Protein AF-A0A1C7LKH0-F1 (afdb_monomer_lite)

Structure (mmCIF, N/CA/C/O backbone):
data_AF-A0A1C7LKH0-F1
#
_entry.id   AF-A0A1C7LKH0-F1
#
loop_
_atom_site.group_PDB
_atom_site.id
_atom_site.type_symbol
_atom_site.label_atom_id
_atom_site.label_alt_id
_atom_site.label_comp_id
_atom_site.label_asym_id
_atom_site.label_entity_id
_atom_site.label_seq_id
_atom_site.pdbx_PDB_ins_code
_atom_site.Cartn_x
_atom_site.Cartn_y
_atom_site.Cartn_z
_atom_site.occupancy
_atom_site.B_iso_or_equiv
_atom_site.auth_seq_id
_atom_site.auth_comp_id
_atom_site.auth_asym_id
_atom_site.auth_atom_id
_atom_site.pdbx_PDB_model_num
ATOM 1 N N . MET A 1 1 ? -9.841 0.459 3.321 1.00 77.88 1 MET A N 1
ATOM 2 C CA . MET A 1 1 ? -8.420 0.188 3.599 1.00 77.88 1 MET A CA 1
ATOM 3 C C . MET A 1 1 ? -7.634 1.484 3.510 1.00 77.88 1 MET A C 1
ATOM 5 O O . MET A 1 1 ? -7.803 2.170 2.507 1.00 77.88 1 MET A O 1
ATOM 9 N N . PRO A 1 2 ? -6.807 1.831 4.506 1.00 85.31 2 PRO A N 1
ATOM 10 C CA . PRO A 1 2 ? -5.818 2.899 4.369 1.00 85.31 2 PRO A CA 1
ATOM 11 C C . PRO A 1 2 ? -4.761 2.549 3.309 1.00 85.31 2 PRO A C 1
ATOM 13 O O . PRO A 1 2 ? -4.448 1.373 3.121 1.00 85.31 2 PRO A O 1
ATOM 16 N N . GLU A 1 3 ? -4.194 3.553 2.640 1.00 92.75 3 GLU A N 1
ATOM 17 C CA . GLU A 1 3 ? -3.023 3.376 1.763 1.00 92.75 3 GLU A CA 1
ATOM 18 C C . GLU A 1 3 ? -1.810 2.887 2.575 1.00 92.75 3 GLU A C 1
ATOM 20 O O . GLU A 1 3 ? -1.665 3.241 3.748 1.00 92.75 3 GLU A O 1
ATOM 25 N N . LEU A 1 4 ? -0.913 2.098 1.970 1.00 94.62 4 LEU A N 1
ATOM 26 C CA . LEU A 1 4 ? 0.271 1.567 2.670 1.00 94.62 4 LEU A CA 1
ATOM 27 C C . LEU A 1 4 ? 1.206 2.681 3.147 1.00 94.62 4 LEU A C 1
ATOM 29 O O . LEU A 1 4 ? 1.939 2.513 4.116 1.00 94.62 4 LEU A O 1
ATOM 33 N N . TRP A 1 5 ? 1.166 3.827 2.465 1.00 95.75 5 TRP A N 1
ATOM 34 C CA . TRP A 1 5 ? 1.990 4.981 2.788 1.00 95.75 5 TRP A CA 1
ATOM 35 C C . TRP A 1 5 ? 1.877 5.399 4.260 1.00 95.75 5 TRP A C 1
ATOM 37 O O . TRP A 1 5 ? 2.877 5.799 4.843 1.00 95.75 5 TRP A O 1
ATOM 47 N N . TYR A 1 6 ? 0.705 5.251 4.892 1.00 93.31 6 TYR A N 1
ATOM 48 C CA . TYR A 1 6 ? 0.511 5.600 6.308 1.00 93.31 6 TYR A CA 1
ATOM 49 C C . TYR A 1 6 ? 1.386 4.798 7.278 1.00 93.31 6 TYR A C 1
ATOM 51 O O . TYR A 1 6 ? 1.628 5.254 8.391 1.00 93.31 6 TYR A O 1
ATOM 59 N N . PHE A 1 7 ? 1.880 3.638 6.850 1.00 93.62 7 PHE A N 1
ATOM 60 C CA . PHE A 1 7 ? 2.727 2.754 7.647 1.00 93.62 7 PHE A CA 1
ATOM 61 C C . PHE A 1 7 ? 4.222 2.973 7.363 1.00 93.62 7 PHE A C 1
ATOM 63 O O . PHE A 1 7 ? 5.062 2.224 7.849 1.00 93.62 7 PHE A O 1
ATOM 70 N N . THR A 1 8 ? 4.572 3.982 6.557 1.00 94.38 8 THR A N 1
ATOM 71 C CA . THR A 1 8 ? 5.968 4.351 6.286 1.00 94.38 8 THR A CA 1
ATOM 72 C C . THR A 1 8 ? 6.563 5.184 7.431 1.00 94.38 8 THR A C 1
ATOM 74 O O . THR A 1 8 ? 5.828 5.928 8.091 1.00 94.38 8 THR A O 1
ATOM 77 N N . PRO A 1 9 ? 7.891 5.139 7.654 1.00 91.62 9 PRO A N 1
ATOM 78 C CA . PRO A 1 9 ? 8.550 5.974 8.662 1.00 91.62 9 PRO A CA 1
ATOM 79 C C . PRO A 1 9 ? 8.304 7.478 8.471 1.00 91.62 9 PRO A C 1
ATOM 81 O O . PRO A 1 9 ? 8.217 8.231 9.442 1.00 91.62 9 PRO A O 1
ATOM 84 N N . GLU A 1 10 ? 8.180 7.938 7.225 1.00 92.75 10 GLU A N 1
ATOM 85 C CA . GLU A 1 10 ? 7.893 9.335 6.902 1.00 92.75 10 GLU A CA 1
ATOM 86 C C . GLU A 1 10 ? 6.485 9.733 7.344 1.00 92.75 10 GLU A C 1
ATOM 88 O O . GLU A 1 10 ? 6.307 10.801 7.932 1.00 92.75 10 GLU A O 1
ATOM 93 N N . ALA A 1 11 ? 5.495 8.872 7.098 1.00 90.31 11 ALA A N 1
ATOM 94 C CA . ALA A 1 11 ? 4.125 9.106 7.536 1.00 90.31 11 ALA A CA 1
ATOM 95 C C . ALA A 1 11 ? 3.992 9.049 9.062 1.00 90.31 11 ALA A C 1
ATOM 97 O O . ALA A 1 11 ? 3.264 9.854 9.636 1.00 90.31 11 ALA A O 1
ATOM 98 N N . GLN A 1 12 ? 4.727 8.155 9.728 1.00 87.88 12 GLN A N 1
ATOM 99 C CA . GLN A 1 12 ? 4.766 8.087 11.191 1.00 87.88 12 GLN A CA 1
ATOM 100 C C . GLN A 1 12 ? 5.391 9.343 11.808 1.00 87.88 12 GLN A C 1
ATOM 102 O O . GLN A 1 12 ? 4.849 9.891 12.767 1.00 87.88 12 GLN A O 1
ATOM 107 N N . ARG A 1 13 ? 6.497 9.842 11.239 1.00 89.19 13 ARG A N 1
ATOM 108 C CA . ARG A 1 13 ? 7.113 11.106 11.671 1.00 89.19 13 ARG A CA 1
ATOM 109 C C . ARG A 1 13 ? 6.157 12.275 11.481 1.00 89.19 13 ARG A C 1
ATOM 111 O O . ARG A 1 13 ? 5.981 13.075 12.392 1.00 89.19 13 ARG A O 1
ATOM 118 N N . GLU A 1 14 ? 5.502 12.330 10.324 1.00 87.62 14 GLU A N 1
ATOM 119 C CA . GLU A 1 14 ? 4.478 13.329 10.046 1.00 87.62 14 GLU A CA 1
ATOM 120 C C . GLU A 1 14 ? 3.333 13.252 11.064 1.00 87.62 14 GLU A C 1
ATOM 122 O O . GLU A 1 14 ? 2.936 14.273 11.619 1.00 87.62 14 GLU A O 1
ATOM 127 N N . ALA A 1 15 ? 2.826 12.053 11.354 1.00 84.25 15 ALA A N 1
ATOM 128 C CA . ALA A 1 15 ? 1.776 11.862 12.346 1.00 84.25 15 ALA A CA 1
ATOM 129 C C . ALA A 1 15 ? 2.219 12.339 13.737 1.00 84.25 15 ALA A C 1
ATOM 131 O O . ALA A 1 15 ? 1.457 13.042 14.398 1.00 84.25 15 ALA A O 1
ATOM 132 N N . ALA A 1 16 ? 3.448 12.029 14.162 1.00 82.75 16 ALA A N 1
ATOM 133 C CA . ALA A 1 16 ? 4.001 12.495 15.433 1.00 82.75 16 ALA A CA 1
ATOM 134 C C . ALA A 1 16 ? 4.096 14.032 15.495 1.00 82.75 16 ALA A C 1
ATOM 136 O O . ALA A 1 16 ? 3.658 14.639 16.472 1.00 82.75 16 ALA A O 1
ATOM 137 N N . GLU A 1 17 ? 4.590 14.677 14.435 1.00 80.56 17 GLU A N 1
ATOM 138 C CA . GLU A 1 17 ? 4.654 16.142 14.330 1.00 80.56 17 GLU A CA 1
ATOM 139 C C . GLU A 1 17 ? 3.261 16.782 14.412 1.00 80.56 17 GLU A C 1
ATOM 141 O O . GLU A 1 17 ? 3.061 17.757 15.142 1.00 80.56 17 GLU A O 1
ATOM 146 N N . PHE A 1 18 ? 2.271 16.209 13.721 1.00 72.12 18 PHE A N 1
ATOM 147 C CA . PHE A 1 18 ? 0.891 16.684 13.792 1.00 72.12 18 PHE A CA 1
ATOM 148 C C . PHE A 1 18 ? 0.264 16.450 15.169 1.00 72.12 18 PHE A C 1
ATOM 150 O O . PHE A 1 18 ? -0.423 17.340 15.662 1.00 72.12 18 PHE A O 1
ATOM 157 N N . HIS A 1 19 ? 0.521 15.317 15.825 1.00 64.62 19 HIS A N 1
ATOM 158 C CA . HIS A 1 19 ? 0.025 15.052 17.179 1.00 64.62 19 HIS A CA 1
ATOM 159 C C . HIS A 1 19 ? 0.480 16.114 18.186 1.00 64.62 19 HIS A C 1
ATOM 161 O O . HIS A 1 19 ? -0.307 16.508 19.044 1.00 64.62 19 HIS A O 1
ATOM 167 N N . HIS A 1 20 ? 1.705 16.626 18.053 1.00 61.09 20 HIS A N 1
ATOM 168 C CA . HIS A 1 20 ? 2.205 17.712 18.898 1.00 61.09 20 HIS A CA 1
ATOM 169 C C . HIS A 1 20 ? 1.620 19.091 18.543 1.00 61.09 20 HIS A C 1
ATOM 171 O O . HIS A 1 20 ? 1.540 19.954 19.413 1.00 61.09 20 HIS A O 1
ATOM 177 N N . ALA A 1 21 ? 1.188 19.303 17.296 1.00 59.53 21 ALA A N 1
ATOM 178 C CA . ALA A 1 21 ? 0.636 20.576 16.826 1.00 59.53 21 ALA A CA 1
ATOM 179 C C . ALA A 1 21 ? -0.874 20.753 17.100 1.00 59.53 21 ALA A C 1
ATOM 181 O O . ALA A 1 21 ? -1.364 21.880 17.092 1.00 59.53 21 ALA A O 1
ATOM 182 N N . ILE A 1 22 ? -1.627 19.674 17.357 1.00 55.81 22 ILE A N 1
ATOM 183 C CA . ILE A 1 22 ? -3.093 19.692 17.578 1.00 55.81 22 ILE A CA 1
ATOM 184 C C . ILE A 1 22 ? -3.432 19.979 19.057 1.00 55.81 22 ILE A C 1
ATOM 186 O O . ILE A 1 22 ? -4.345 19.398 19.638 1.00 55.81 22 ILE A O 1
ATOM 190 N N . ALA A 1 23 ? -2.689 20.879 19.701 1.00 53.62 23 ALA A N 1
ATOM 191 C CA . ALA A 1 23 ? -3.101 21.424 20.995 1.00 53.62 23 ALA A CA 1
ATOM 192 C C . ALA A 1 23 ? -4.234 22.458 20.843 1.00 53.62 23 ALA A C 1
ATOM 194 O O . ALA A 1 23 ? -4.922 22.755 21.817 1.00 53.62 23 ALA A O 1
ATOM 195 N N . GLU A 1 24 ? -4.473 22.973 19.631 1.00 56.59 24 GLU A N 1
ATOM 196 C CA . GLU A 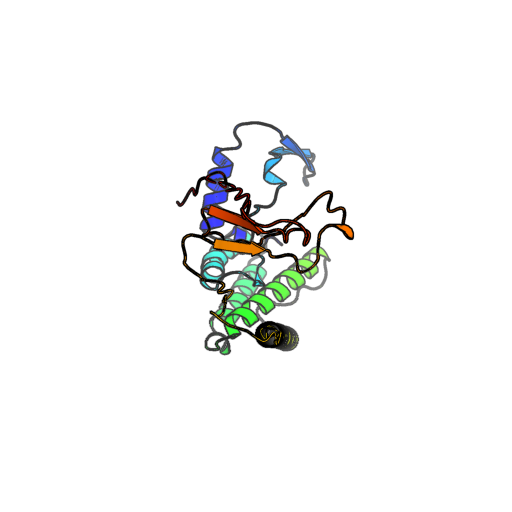1 24 ? -5.399 24.080 19.409 1.00 56.59 24 GLU A CA 1
ATOM 197 C C . GLU A 1 24 ? -6.364 23.827 18.232 1.00 56.59 24 GLU A C 1
ATOM 199 O O . GLU A 1 24 ? -5.978 23.623 17.084 1.00 56.59 24 GLU A O 1
ATOM 204 N N . GLU A 1 25 ? -7.651 23.883 18.589 1.00 64.25 25 GLU A N 1
ATOM 205 C CA . GLU A 1 25 ? -8.787 24.330 17.775 1.00 64.25 25 GLU A CA 1
ATOM 206 C C . GLU A 1 25 ? -9.535 23.302 16.897 1.00 64.25 25 GLU A C 1
ATOM 208 O O . GLU A 1 25 ? -9.278 23.088 15.713 1.00 64.25 25 GLU A O 1
ATOM 213 N N . ALA A 1 26 ? -10.614 22.799 17.516 1.00 73.25 26 ALA A N 1
ATOM 214 C CA . ALA A 1 26 ? -11.826 22.189 16.959 1.00 73.25 26 ALA A CA 1
ATOM 215 C C . ALA A 1 26 ? -11.904 20.650 16.932 1.00 73.25 26 ALA A C 1
ATOM 217 O O . ALA A 1 26 ? -11.105 19.938 16.320 1.00 73.25 26 ALA A O 1
ATOM 218 N N . PHE A 1 27 ? -12.971 20.147 17.560 1.00 78.56 27 PHE A N 1
ATOM 219 C CA . PHE A 1 27 ? -13.373 18.743 17.589 1.00 78.56 27 PHE A CA 1
ATOM 220 C C . PHE A 1 27 ? -14.643 18.552 16.756 1.00 78.56 27 PHE A C 1
ATOM 222 O O . PHE A 1 27 ? -15.562 19.369 16.808 1.00 78.56 27 PHE A O 1
ATOM 229 N N . GLY A 1 28 ? -14.694 17.467 15.991 1.00 81.75 28 GLY A N 1
ATOM 230 C CA . GLY A 1 28 ? -15.900 16.977 15.337 1.00 81.75 28 GLY A CA 1
ATOM 231 C C . GLY A 1 28 ? -16.531 15.842 16.137 1.00 81.75 28 GLY A C 1
ATOM 232 O O . GLY A 1 28 ? -15.844 15.117 16.855 1.00 81.75 28 GLY A O 1
ATOM 233 N N . LEU A 1 29 ? -17.842 15.668 15.986 1.00 84.75 29 LEU A N 1
ATOM 234 C CA . LEU A 1 29 ? -18.549 14.492 16.487 1.00 84.75 29 LEU A CA 1
ATOM 235 C C . LEU A 1 29 ? -18.395 13.347 15.479 1.00 84.75 29 LEU A C 1
ATOM 237 O O . LEU A 1 29 ? -18.671 13.516 14.293 1.00 84.75 29 LEU A O 1
ATOM 241 N N . SER A 1 30 ? -17.962 12.184 15.955 1.00 83.25 30 SER A N 1
ATOM 242 C CA . SER A 1 30 ? -17.915 10.932 15.195 1.00 83.25 30 SER A CA 1
ATOM 243 C C . SER A 1 30 ? -18.786 9.882 15.864 1.00 83.25 30 SER A C 1
ATOM 245 O O . SER A 1 30 ? -18.801 9.787 17.086 1.00 83.25 30 SER A O 1
ATOM 247 N N . GLN A 1 31 ? -19.502 9.090 15.074 1.00 85.31 31 GLN A N 1
ATOM 248 C CA . GLN A 1 31 ? -20.232 7.937 15.585 1.00 85.31 31 GLN A CA 1
ATOM 249 C C . GLN A 1 31 ? -19.260 6.767 15.788 1.00 85.31 31 GLN A C 1
ATOM 251 O O . GLN A 1 31 ? -18.462 6.458 14.902 1.00 85.31 31 GLN A O 1
ATOM 256 N N . THR A 1 32 ? -19.310 6.147 16.959 1.00 82.50 32 THR A N 1
ATOM 257 C CA . THR A 1 32 ? -18.602 4.918 17.329 1.00 82.50 32 THR A CA 1
ATOM 258 C C . THR A 1 32 ? -19.625 3.825 17.637 1.00 82.50 32 THR A C 1
ATOM 260 O O . THR A 1 32 ? -20.824 4.093 17.717 1.00 82.50 32 THR A O 1
ATOM 263 N N . GLU A 1 33 ? -19.168 2.585 17.817 1.00 77.88 33 GLU A N 1
ATOM 264 C CA . GLU A 1 33 ? -20.044 1.470 18.218 1.00 77.88 33 GLU A CA 1
ATOM 265 C C . GLU A 1 33 ? -20.711 1.710 19.587 1.00 77.88 33 GLU A C 1
ATOM 267 O O . GLU A 1 33 ? -21.803 1.213 19.842 1.00 77.88 33 GLU A O 1
ATOM 272 N N . GLU A 1 34 ? -20.090 2.538 20.432 1.00 83.12 34 GLU A N 1
ATOM 273 C CA . GLU A 1 34 ? -20.521 2.846 21.801 1.00 83.12 34 GLU A CA 1
ATOM 274 C C . GLU A 1 34 ? -21.271 4.189 21.927 1.00 83.12 34 GLU A C 1
ATOM 276 O O . GLU A 1 34 ? -21.758 4.520 23.008 1.00 83.12 34 GLU A O 1
ATOM 281 N N . GLY A 1 35 ? -21.380 4.988 20.853 1.00 85.75 35 GLY A N 1
ATOM 282 C CA . GLY A 1 35 ? -22.083 6.277 20.884 1.00 85.75 35 GLY A CA 1
ATOM 283 C C . GLY A 1 35 ? -21.473 7.364 19.997 1.00 85.75 35 GLY A C 1
ATOM 284 O O . GLY A 1 35 ? -21.083 7.119 18.860 1.00 85.75 35 GLY A O 1
ATOM 285 N N . LEU A 1 36 ? -21.444 8.606 20.490 1.00 89.25 36 LEU A N 1
ATOM 286 C CA . LEU A 1 36 ? -20.791 9.735 19.820 1.00 89.25 36 LEU A CA 1
ATOM 287 C C . LEU A 1 36 ? -19.481 10.068 20.542 1.00 89.25 36 LEU A C 1
ATOM 289 O O . LEU A 1 36 ? -19.488 10.366 21.732 1.00 89.25 36 LEU A O 1
ATOM 293 N N . ALA A 1 37 ? -18.369 10.065 19.812 1.00 84.19 37 ALA A N 1
ATOM 294 C CA . ALA A 1 37 ? -17.051 10.441 20.304 1.00 84.19 37 ALA A CA 1
ATOM 295 C C . ALA A 1 37 ? -16.573 11.742 19.653 1.00 84.19 37 ALA A C 1
ATOM 297 O O . ALA A 1 37 ? -16.701 11.931 18.439 1.00 84.19 37 ALA A O 1
ATOM 298 N N . LEU A 1 38 ? -15.968 12.619 20.454 1.00 81.75 38 LEU A N 1
ATOM 299 C CA . LEU A 1 38 ? -15.269 13.797 19.952 1.00 81.75 38 LEU A CA 1
ATOM 300 C C . LEU A 1 38 ? -13.912 13.380 19.387 1.00 81.75 38 LEU A C 1
ATOM 302 O O . LEU A 1 38 ? -13.102 12.769 20.080 1.00 81.75 38 LEU A O 1
ATOM 306 N N . LYS A 1 39 ? -13.653 13.736 18.130 1.00 77.38 39 LYS A N 1
ATOM 307 C CA . LYS A 1 39 ? -12.350 13.555 17.487 1.00 77.38 39 LYS A CA 1
ATOM 308 C C . LYS A 1 39 ? -11.832 14.896 16.980 1.00 77.38 39 LYS A C 1
ATOM 310 O O . LYS A 1 39 ? -12.623 15.660 16.425 1.00 77.38 39 LYS A O 1
ATOM 315 N N . PRO A 1 40 ? -10.535 15.206 17.132 1.00 77.50 40 PRO A N 1
ATOM 316 C CA . PRO A 1 40 ? -9.964 16.425 16.564 1.00 77.50 40 PRO A CA 1
ATOM 317 C C . PRO A 1 40 ? -10.299 16.535 15.074 1.00 77.50 40 PRO A C 1
ATOM 319 O O . PRO A 1 40 ? -10.180 15.542 14.352 1.00 77.50 40 PRO A O 1
ATOM 322 N N . LEU A 1 41 ? -10.693 17.712 14.576 1.00 73.44 41 LEU A N 1
ATOM 323 C CA . LEU A 1 41 ? -11.075 17.866 13.164 1.00 73.44 41 LEU A CA 1
ATOM 324 C C . LEU A 1 41 ? -9.938 17.500 12.199 1.00 73.44 41 LEU A C 1
ATOM 326 O O . LEU A 1 41 ? -10.184 17.039 11.083 1.00 73.44 41 LEU A O 1
ATOM 330 N N . ALA A 1 42 ? -8.694 17.656 12.652 1.00 67.69 42 ALA A N 1
ATOM 331 C CA . ALA A 1 42 ? -7.503 17.219 11.936 1.00 67.69 42 ALA A CA 1
ATOM 332 C C . ALA A 1 42 ? -7.507 15.709 11.629 1.00 67.69 42 ALA A C 1
ATOM 334 O O . ALA A 1 42 ? -7.039 15.317 10.565 1.00 67.69 42 ALA A O 1
ATOM 335 N N . SER A 1 43 ? -8.107 14.877 12.488 1.00 67.88 43 SER A N 1
ATOM 336 C CA . SER A 1 43 ? -8.183 13.420 12.284 1.00 67.88 43 SER A CA 1
ATOM 337 C C . SER A 1 43 ? -9.046 13.006 11.085 1.00 67.88 43 SER A C 1
ATOM 339 O O . SER A 1 43 ? -8.873 11.913 10.555 1.00 67.88 43 SER A O 1
ATOM 341 N N . PHE A 1 44 ? -9.945 13.879 10.614 1.00 67.19 44 PHE A N 1
ATOM 342 C CA . PHE A 1 44 ? -10.776 13.613 9.434 1.00 67.19 44 PHE A CA 1
ATOM 343 C C . PHE A 1 44 ? -10.109 14.026 8.120 1.00 67.19 44 PHE A C 1
ATOM 345 O O . PHE A 1 44 ? -10.678 13.795 7.052 1.00 67.19 44 PHE A O 1
ATOM 352 N N . ARG A 1 45 ? -8.936 14.672 8.159 1.00 73.56 45 ARG A N 1
ATOM 353 C CA . ARG A 1 45 ? -8.236 15.122 6.953 1.00 73.56 45 ARG A CA 1
ATOM 354 C C . ARG A 1 45 ? -7.129 14.130 6.599 1.00 73.56 45 ARG A C 1
ATOM 356 O O . ARG A 1 45 ? -6.142 14.055 7.326 1.00 73.56 45 ARG A O 1
ATOM 363 N N . PRO A 1 46 ? -7.234 13.418 5.462 1.00 75.31 46 PRO A N 1
ATOM 364 C CA . PRO A 1 46 ? -6.118 12.640 4.945 1.00 75.31 46 PRO A CA 1
ATOM 365 C C . PRO A 1 46 ? -4.882 13.531 4.775 1.00 75.31 46 PRO A C 1
ATOM 367 O O . PRO A 1 46 ? -4.998 14.677 4.323 1.00 75.31 46 PRO A O 1
ATOM 370 N N . SER A 1 47 ? -3.698 13.003 5.106 1.00 82.81 47 SER A N 1
ATOM 371 C CA . SER A 1 47 ? -2.440 13.683 4.788 1.00 82.81 47 SER A CA 1
ATOM 372 C C . SER A 1 47 ? -2.393 14.050 3.303 1.00 82.81 47 SER A C 1
ATOM 374 O O . SER A 1 47 ? -2.676 13.232 2.427 1.00 82.81 47 SER A O 1
ATOM 376 N N . LYS A 1 48 ? -1.969 15.283 3.007 1.00 86.00 48 LYS A N 1
ATOM 377 C CA . LYS A 1 48 ? -1.736 15.745 1.628 1.00 86.00 48 LYS A CA 1
ATOM 378 C C . LYS A 1 48 ? -0.541 15.053 0.968 1.00 86.00 48 LYS A C 1
ATOM 380 O O . LYS A 1 48 ? -0.351 15.218 -0.235 1.00 86.00 48 LYS A O 1
ATOM 385 N N . LYS A 1 49 ? 0.282 14.347 1.749 1.00 90.56 49 LYS A N 1
ATOM 386 C CA . LYS A 1 49 ? 1.458 13.615 1.277 1.00 90.56 49 LYS A CA 1
ATOM 387 C C . LYS A 1 49 ? 1.164 12.143 0.995 1.00 90.56 49 LYS A C 1
ATOM 389 O O . LYS A 1 49 ? 2.070 11.457 0.538 1.00 90.56 49 LYS A O 1
ATOM 394 N N . VAL A 1 50 ? -0.071 11.676 1.225 1.00 92.44 50 VAL A N 1
ATOM 395 C CA . VAL A 1 50 ? -0.437 10.278 0.984 1.00 92.44 50 VAL A CA 1
ATOM 396 C C . VAL A 1 50 ? -0.129 9.879 -0.459 1.00 92.44 50 VAL A C 1
ATOM 398 O O . VAL A 1 50 ? -0.554 10.536 -1.414 1.00 92.44 50 VAL A O 1
ATOM 401 N N . ILE A 1 51 ? 0.643 8.805 -0.604 1.00 94.38 51 ILE A N 1
ATOM 402 C CA . ILE A 1 51 ? 1.004 8.232 -1.896 1.00 94.38 51 ILE A CA 1
ATOM 403 C C . ILE A 1 51 ? 0.113 7.006 -2.123 1.00 94.38 51 ILE A C 1
ATOM 405 O O . ILE A 1 51 ? 0.077 6.130 -1.257 1.00 94.38 51 ILE A O 1
ATOM 409 N N . PRO A 1 52 ? -0.602 6.919 -3.259 1.00 95.00 52 PRO A N 1
ATOM 410 C CA . PRO A 1 52 ? -1.348 5.718 -3.612 1.00 95.00 52 PRO A CA 1
ATOM 411 C C . PRO A 1 52 ? -0.435 4.492 -3.682 1.00 95.00 52 PRO A C 1
ATOM 413 O O . PRO A 1 52 ? 0.666 4.588 -4.221 1.00 95.00 52 PRO A O 1
ATOM 416 N N . ASP A 1 53 ? -0.920 3.327 -3.259 1.00 95.75 53 ASP A N 1
ATOM 417 C CA . ASP A 1 53 ? -0.152 2.071 -3.197 1.00 95.75 53 ASP A CA 1
ATOM 418 C C . ASP A 1 53 ? 0.678 1.758 -4.459 1.00 95.75 53 ASP A C 1
ATOM 420 O O . ASP A 1 53 ? 1.811 1.296 -4.375 1.00 95.75 53 ASP A O 1
ATOM 424 N N . HIS A 1 54 ? 0.109 2.007 -5.642 1.00 96.19 54 HIS A N 1
ATOM 425 C CA . HIS A 1 54 ? 0.739 1.719 -6.937 1.00 96.19 54 HIS A CA 1
ATOM 426 C C . HIS A 1 54 ? 1.823 2.729 -7.353 1.00 96.19 54 HIS A C 1
ATOM 428 O O . HIS A 1 54 ? 2.501 2.509 -8.353 1.00 96.19 54 HIS A O 1
ATOM 434 N N . LEU A 1 55 ? 1.955 3.842 -6.626 1.00 96.00 55 LEU A N 1
ATOM 435 C CA . LEU A 1 55 ? 2.939 4.906 -6.854 1.00 96.00 55 LEU A CA 1
ATOM 436 C C . LEU A 1 55 ? 4.017 4.957 -5.765 1.00 96.00 55 LEU A C 1
ATOM 438 O O . LEU A 1 55 ? 4.858 5.856 -5.785 1.00 96.00 55 LEU A O 1
ATOM 442 N N . LEU A 1 56 ? 3.988 4.027 -4.809 1.00 96.00 56 LEU A N 1
ATOM 443 C CA . LEU A 1 56 ? 5.030 3.909 -3.796 1.00 96.00 56 LEU A CA 1
ATOM 444 C C . LEU A 1 56 ? 6.373 3.572 -4.438 1.00 96.00 56 LEU A C 1
ATOM 446 O O . LEU A 1 56 ? 6.442 2.900 -5.467 1.00 96.00 56 LEU A O 1
ATOM 450 N N . THR A 1 57 ? 7.464 4.001 -3.810 1.00 96.19 57 THR A N 1
A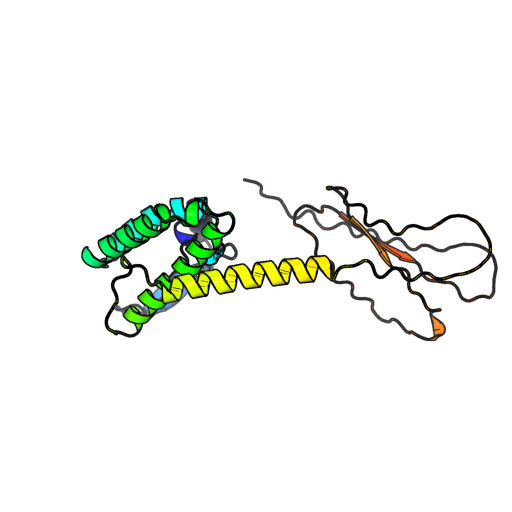TOM 451 C CA . THR A 1 57 ? 8.766 3.411 -4.132 1.00 96.19 57 THR A CA 1
ATOM 452 C C . THR A 1 57 ? 8.839 1.997 -3.561 1.00 96.19 57 THR A C 1
ATOM 454 O O . THR A 1 57 ? 8.130 1.656 -2.612 1.00 96.19 57 THR A O 1
ATOM 457 N N . TRP A 1 58 ? 9.720 1.160 -4.115 1.00 95.88 58 TRP A N 1
ATOM 458 C CA . TRP A 1 58 ? 9.920 -0.181 -3.563 1.00 95.88 58 TRP A CA 1
ATOM 459 C C . TRP A 1 58 ? 10.401 -0.135 -2.110 1.00 95.88 58 TRP A C 1
ATOM 461 O O . TRP A 1 58 ? 9.941 -0.919 -1.293 1.00 95.88 58 TRP A O 1
ATOM 471 N N . GLU A 1 59 ? 11.263 0.824 -1.769 1.00 96.06 59 GLU A N 1
ATOM 472 C CA . GLU A 1 59 ? 11.745 1.033 -0.403 1.00 96.06 59 GLU A CA 1
ATOM 473 C C . GLU A 1 59 ? 10.598 1.366 0.560 1.00 96.06 59 GLU A C 1
ATOM 475 O O . GLU A 1 59 ? 10.444 0.693 1.580 1.00 96.06 59 GLU A O 1
ATOM 480 N N . GLN A 1 60 ? 9.739 2.325 0.193 1.00 96.56 60 GLN A N 1
ATOM 481 C CA . GLN A 1 60 ? 8.545 2.679 0.967 1.00 96.56 60 GLN A CA 1
ATOM 482 C C . GLN A 1 60 ? 7.598 1.495 1.109 1.00 96.56 60 GLN A C 1
ATOM 484 O O . GLN A 1 60 ? 7.063 1.258 2.189 1.00 96.56 60 GLN A O 1
ATOM 489 N N . PHE A 1 61 ? 7.395 0.736 0.032 1.00 96.62 61 PHE A N 1
ATOM 490 C CA . PHE A 1 61 ? 6.622 -0.494 0.082 1.00 96.62 61 PHE A CA 1
ATOM 491 C C . PHE A 1 61 ? 7.240 -1.480 1.070 1.00 96.62 61 PHE A C 1
ATOM 493 O O . PHE A 1 61 ? 6.524 -1.985 1.919 1.00 96.62 61 PHE A O 1
ATOM 500 N N . THR A 1 62 ? 8.552 -1.722 1.022 1.00 95.75 62 THR A N 1
ATOM 501 C CA . THR A 1 62 ? 9.198 -2.706 1.897 1.00 95.75 62 THR A CA 1
ATOM 502 C C . THR A 1 62 ? 9.202 -2.310 3.370 1.00 95.75 62 THR A C 1
ATOM 504 O O . THR A 1 62 ? 8.948 -3.166 4.218 1.00 95.75 62 THR A O 1
ATOM 507 N N . SER A 1 63 ? 9.438 -1.032 3.678 1.00 95.38 63 SER A N 1
ATOM 508 C CA . SER A 1 63 ? 9.536 -0.528 5.052 1.00 95.38 63 SER A CA 1
ATOM 509 C C . SER A 1 63 ? 8.186 -0.445 5.766 1.00 95.38 63 SER A C 1
ATOM 511 O O . SER A 1 63 ? 8.138 -0.506 6.990 1.00 95.38 63 SER A O 1
ATOM 513 N N . SER A 1 64 ? 7.088 -0.346 5.017 1.00 95.19 64 SER A N 1
ATOM 514 C CA . SER A 1 64 ? 5.742 -0.151 5.566 1.00 95.19 64 SER A CA 1
ATOM 515 C C . SER A 1 64 ? 4.996 -1.442 5.913 1.00 95.19 64 SER A C 1
ATOM 517 O O . SER A 1 64 ? 4.113 -1.433 6.772 1.00 95.19 64 SER A O 1
ATOM 519 N N . LYS A 1 65 ? 5.343 -2.577 5.293 1.00 94.44 65 LYS A N 1
ATOM 520 C CA . LYS A 1 65 ? 4.637 -3.856 5.522 1.00 94.44 65 LYS A CA 1
ATOM 521 C C . LYS A 1 65 ? 4.721 -4.355 6.963 1.00 94.44 65 LYS A C 1
ATOM 523 O O . LYS A 1 65 ? 3.680 -4.783 7.452 1.00 94.44 65 LYS A O 1
ATOM 528 N N . PRO A 1 66 ? 5.892 -4.341 7.640 1.00 94.88 66 PRO A N 1
ATOM 529 C CA . PRO A 1 66 ? 5.978 -4.827 9.016 1.00 94.88 66 PRO A CA 1
ATOM 530 C C . PRO A 1 66 ? 5.013 -4.073 9.931 1.00 94.88 66 PRO A C 1
ATOM 532 O O . PRO A 1 66 ? 4.226 -4.699 10.632 1.00 94.88 66 PRO A O 1
ATOM 535 N N . CYS A 1 67 ? 4.977 -2.742 9.809 1.00 93.94 67 CYS A N 1
ATOM 536 C CA . CYS A 1 67 ? 4.059 -1.904 10.571 1.00 93.94 67 CYS A CA 1
ATOM 537 C C . CYS A 1 67 ? 2.589 -2.207 10.234 1.00 93.94 67 CYS A C 1
ATOM 539 O O . CYS A 1 67 ? 1.782 -2.366 11.142 1.00 93.94 67 CYS A O 1
ATOM 541 N N . LEU A 1 68 ? 2.228 -2.387 8.956 1.00 93.44 68 LEU A N 1
ATOM 542 C CA . LEU A 1 68 ? 0.863 -2.805 8.613 1.00 93.44 68 LEU A CA 1
ATOM 543 C C . LEU A 1 68 ? 0.493 -4.161 9.244 1.00 93.44 68 LEU A C 1
ATOM 545 O O . LEU A 1 68 ? -0.620 -4.310 9.743 1.00 93.44 68 LEU A O 1
ATOM 549 N N . LEU A 1 69 ? 1.385 -5.153 9.203 1.00 94.31 69 LEU A N 1
ATOM 550 C CA . LEU A 1 69 ? 1.122 -6.488 9.756 1.00 94.31 69 LEU A CA 1
ATOM 551 C C . LEU A 1 69 ? 0.941 -6.451 11.281 1.00 94.31 69 LEU A C 1
ATOM 553 O O . LEU A 1 69 ? 0.058 -7.134 11.804 1.00 94.31 69 LEU A O 1
ATOM 557 N N . GLU A 1 70 ? 1.740 -5.642 11.978 1.00 94.06 70 GLU A N 1
ATOM 558 C CA . GLU A 1 70 ? 1.602 -5.392 13.417 1.00 94.06 70 GLU A CA 1
ATOM 559 C C . GLU A 1 70 ? 0.254 -4.738 13.741 1.00 94.06 70 GLU A C 1
ATOM 561 O O . GLU A 1 70 ? -0.477 -5.231 14.601 1.00 94.06 70 GLU A O 1
ATOM 566 N N . GLU A 1 71 ? -0.130 -3.701 12.995 1.00 90.50 71 GLU A N 1
ATOM 567 C CA . GLU A 1 71 ? -1.413 -3.010 13.169 1.00 90.50 71 GLU A CA 1
ATOM 568 C C . GLU A 1 71 ? -2.608 -3.922 12.860 1.00 90.50 71 GLU A C 1
ATOM 570 O O . GLU A 1 71 ? -3.611 -3.911 13.572 1.00 90.50 71 GLU A O 1
ATOM 575 N N . MET A 1 72 ? -2.508 -4.783 11.845 1.00 90.94 72 MET A N 1
ATOM 576 C CA . MET A 1 72 ? -3.527 -5.799 11.563 1.00 90.94 72 MET A CA 1
ATOM 577 C C . MET A 1 72 ? -3.683 -6.794 12.720 1.00 90.94 72 MET A C 1
ATOM 579 O O . MET A 1 72 ? -4.806 -7.180 13.061 1.00 90.94 72 MET A O 1
ATOM 583 N N . ALA A 1 73 ? -2.571 -7.221 13.325 1.00 92.81 73 ALA A N 1
ATOM 584 C CA . ALA A 1 73 ? -2.595 -8.108 14.481 1.00 92.81 73 ALA A CA 1
ATOM 585 C C . ALA A 1 73 ? -3.215 -7.412 15.704 1.00 92.81 73 ALA A C 1
ATOM 587 O O . ALA A 1 73 ? -4.098 -7.988 16.344 1.00 92.81 73 ALA A O 1
ATOM 588 N N . ALA A 1 74 ? -2.820 -6.166 15.978 1.00 91.06 74 ALA A N 1
ATOM 589 C CA . ALA A 1 74 ? -3.357 -5.348 17.066 1.00 91.06 74 ALA A CA 1
ATOM 590 C C . ALA A 1 74 ? -4.856 -5.046 16.893 1.00 91.06 74 ALA A C 1
ATOM 592 O O . ALA A 1 74 ? -5.611 -5.076 17.862 1.00 91.06 74 ALA A O 1
ATOM 593 N N . ALA A 1 75 ? -5.310 -4.844 15.654 1.00 88.62 75 ALA A N 1
ATOM 594 C CA . ALA A 1 75 ? -6.716 -4.638 15.312 1.00 88.62 75 ALA A CA 1
ATOM 595 C C . ALA A 1 75 ? -7.561 -5.928 15.339 1.00 88.62 75 ALA A C 1
ATOM 597 O O . ALA A 1 75 ? -8.737 -5.901 14.975 1.00 88.62 75 ALA A O 1
ATOM 598 N N . GLY A 1 76 ? -6.987 -7.073 15.724 1.00 90.31 76 GLY A N 1
ATOM 599 C CA . GLY A 1 76 ? -7.735 -8.316 15.909 1.00 90.31 76 GLY A CA 1
ATOM 600 C C . GLY A 1 76 ? -8.170 -8.998 14.610 1.00 90.31 76 GLY A C 1
ATOM 601 O O . GLY A 1 76 ? -9.125 -9.771 14.619 1.00 90.31 76 GLY A O 1
ATOM 602 N N . TRP A 1 77 ? -7.470 -8.779 13.489 1.00 87.44 77 TRP A N 1
ATOM 603 C CA . TRP A 1 77 ? -7.851 -9.348 12.182 1.00 87.44 77 TRP A CA 1
ATOM 604 C C . TRP A 1 77 ? -7.737 -10.878 12.103 1.00 87.44 77 TRP A C 1
ATOM 606 O O . TRP A 1 77 ? -8.134 -11.482 11.107 1.00 87.44 77 TRP A O 1
ATOM 616 N N . GLY A 1 78 ? -7.226 -11.518 13.153 1.00 91.69 78 GLY A N 1
ATOM 617 C CA . GLY A 1 78 ? -7.082 -12.961 13.258 1.00 91.69 78 GLY A CA 1
ATOM 618 C C . GLY A 1 78 ? -5.823 -13.471 12.562 1.00 91.69 78 GLY A C 1
ATOM 619 O O . GLY A 1 78 ? -5.438 -13.021 11.481 1.00 91.69 78 GLY A O 1
ATOM 620 N N . ARG A 1 79 ? -5.190 -14.475 13.179 1.00 93.81 79 ARG A N 1
ATOM 621 C CA . ARG A 1 79 ? -3.894 -15.015 12.743 1.00 93.81 79 ARG A CA 1
ATOM 622 C C . ARG A 1 79 ? -3.879 -15.431 11.268 1.00 93.81 79 ARG A C 1
ATOM 624 O O . ARG A 1 79 ? -2.949 -15.087 10.553 1.00 93.81 79 ARG A O 1
ATOM 631 N N . ARG A 1 80 ? -4.941 -16.093 10.795 1.00 92.88 80 ARG A N 1
ATOM 632 C CA . ARG A 1 80 ? -5.054 -16.572 9.406 1.00 92.88 80 ARG A CA 1
ATOM 633 C C . ARG A 1 80 ? -4.953 -15.442 8.373 1.00 92.88 80 ARG A C 1
ATOM 635 O O . ARG A 1 80 ? -4.354 -15.635 7.321 1.00 92.88 80 ARG A O 1
ATOM 642 N N . ASN A 1 81 ? -5.538 -14.279 8.659 1.00 91.62 81 ASN A N 1
ATOM 643 C CA . ASN A 1 81 ? -5.515 -13.143 7.736 1.00 91.62 81 ASN A CA 1
ATOM 644 C C . ASN A 1 81 ? -4.144 -12.461 7.732 1.00 91.62 81 ASN A C 1
ATOM 646 O O . ASN A 1 81 ? -3.647 -12.102 6.667 1.00 91.62 81 ASN A O 1
ATOM 650 N N . VAL A 1 82 ? -3.514 -12.339 8.905 1.00 93.62 82 VAL A N 1
ATOM 651 C CA . VAL A 1 82 ? -2.146 -11.816 9.029 1.00 93.62 82 VAL A CA 1
ATOM 652 C C . VAL A 1 82 ? -1.156 -12.728 8.295 1.00 93.62 82 VAL A C 1
ATOM 654 O O . VAL A 1 82 ? -0.368 -12.246 7.490 1.00 93.62 82 VAL A O 1
ATOM 657 N N . GLU A 1 83 ? -1.250 -14.048 8.476 1.00 95.56 83 GLU A N 1
ATOM 658 C CA . GLU A 1 83 ? -0.425 -15.036 7.761 1.00 95.56 83 GLU A CA 1
ATOM 659 C C . GLU A 1 83 ? -0.626 -14.972 6.239 1.00 95.56 83 GLU A C 1
ATOM 661 O O . GLU A 1 83 ? 0.348 -15.019 5.487 1.00 95.56 83 GLU A O 1
ATOM 666 N N . ALA A 1 84 ? -1.869 -14.807 5.770 1.00 94.62 84 ALA A N 1
ATOM 667 C CA . ALA A 1 84 ? -2.153 -14.641 4.345 1.00 94.62 84 ALA A CA 1
ATOM 668 C C . ALA A 1 84 ? -1.509 -13.366 3.771 1.00 94.62 84 ALA A C 1
ATOM 670 O O . ALA A 1 84 ? -0.950 -13.413 2.674 1.00 94.62 84 ALA A O 1
ATOM 671 N N . TYR A 1 85 ? -1.536 -12.249 4.508 1.00 95.00 85 TYR A N 1
ATOM 672 C CA . TYR A 1 85 ? -0.845 -11.013 4.121 1.00 95.00 85 TYR A CA 1
ATOM 673 C C . TYR A 1 85 ? 0.676 -11.178 4.114 1.00 95.00 85 TYR A C 1
ATOM 675 O O . TYR A 1 85 ? 1.331 -10.747 3.167 1.00 95.00 85 TYR A O 1
ATOM 683 N N . SER A 1 86 ? 1.244 -11.844 5.119 1.00 96.38 86 SER A N 1
ATOM 684 C CA . SER A 1 86 ? 2.677 -12.150 5.154 1.00 96.38 86 SER A CA 1
ATOM 685 C C . SER A 1 86 ? 3.102 -12.992 3.948 1.00 96.38 86 SER A C 1
ATOM 687 O O . SER A 1 86 ? 4.075 -12.652 3.275 1.00 96.38 86 SER A O 1
ATOM 689 N N . GLY A 1 87 ? 2.342 -14.043 3.618 1.00 97.38 87 GLY A N 1
ATOM 690 C CA . GLY A 1 87 ? 2.593 -14.877 2.438 1.00 97.38 87 GLY A CA 1
ATOM 691 C C . GLY A 1 87 ? 2.452 -14.107 1.124 1.00 97.38 87 GLY A C 1
ATOM 692 O O . GLY A 1 87 ? 3.281 -14.248 0.229 1.00 97.38 87 GLY A O 1
ATOM 693 N N . PHE A 1 88 ? 1.450 -13.232 1.028 1.00 97.12 88 PHE A N 1
ATOM 694 C CA . PHE A 1 88 ? 1.274 -12.329 -0.108 1.00 97.12 88 PHE A CA 1
ATOM 695 C C . PHE A 1 88 ? 2.476 -11.397 -0.302 1.00 97.12 88 PHE A C 1
ATOM 697 O O . PHE A 1 88 ? 2.963 -11.238 -1.420 1.00 97.12 88 PHE A O 1
ATOM 704 N N . TYR A 1 89 ? 3.001 -10.810 0.772 1.00 97.06 89 TYR A N 1
ATOM 705 C CA . TYR A 1 89 ? 4.170 -9.941 0.683 1.00 97.06 89 TYR A CA 1
ATOM 706 C C . TYR A 1 89 ? 5.446 -10.686 0.309 1.00 97.06 89 TYR A C 1
ATOM 708 O O . TYR A 1 89 ? 6.194 -10.201 -0.540 1.00 97.06 89 TYR A O 1
ATOM 716 N N . TRP A 1 90 ? 5.661 -11.866 0.887 1.00 96.56 90 TRP A N 1
ATOM 717 C CA . TRP A 1 90 ? 6.770 -12.742 0.517 1.00 96.56 90 TRP A CA 1
ATOM 718 C C . TRP A 1 90 ? 6.753 -13.079 -0.979 1.00 96.56 90 TRP A C 1
ATOM 720 O O . TRP A 1 90 ? 7.769 -12.970 -1.667 1.00 96.56 90 TRP A O 1
ATOM 730 N N . LEU A 1 91 ? 5.576 -13.431 -1.497 1.00 96.31 91 LEU A N 1
ATOM 731 C CA . LEU A 1 91 ? 5.368 -13.754 -2.902 1.00 96.31 91 LEU A CA 1
ATOM 732 C C . LEU A 1 91 ? 5.730 -12.582 -3.826 1.00 96.31 91 LEU A C 1
ATOM 734 O O . LEU A 1 91 ? 6.361 -12.795 -4.853 1.00 96.31 91 LEU A O 1
ATOM 738 N N . LEU A 1 92 ? 5.371 -11.346 -3.466 1.00 96.75 92 LEU A N 1
ATOM 739 C CA . LEU A 1 92 ? 5.725 -10.162 -4.260 1.00 96.75 92 LEU A CA 1
ATOM 740 C C . LEU A 1 92 ? 7.227 -9.860 -4.236 1.00 96.75 92 LEU A C 1
ATOM 742 O O . LEU A 1 92 ? 7.780 -9.412 -5.238 1.00 96.75 92 LEU A O 1
ATOM 746 N N . GLU A 1 93 ? 7.893 -10.085 -3.105 1.00 95.44 93 GLU A N 1
ATOM 747 C CA . GLU A 1 93 ? 9.330 -9.825 -2.963 1.00 95.44 93 GLU A CA 1
ATOM 748 C C . GLU A 1 93 ? 10.210 -10.830 -3.691 1.00 95.44 93 GLU A C 1
ATOM 750 O O . GLU A 1 93 ? 11.299 -10.472 -4.140 1.00 95.44 93 GLU A O 1
ATOM 755 N N . THR A 1 94 ? 9.737 -12.067 -3.794 1.00 95.69 94 THR A N 1
ATOM 756 C CA . THR A 1 94 ? 10.459 -13.180 -4.418 1.00 95.69 94 THR A CA 1
ATOM 757 C C . THR A 1 94 ? 10.061 -13.416 -5.871 1.00 95.69 94 THR A C 1
ATOM 759 O O . THR A 1 94 ? 10.625 -14.290 -6.519 1.00 95.69 94 THR A O 1
ATOM 762 N N . HIS A 1 95 ? 9.117 -12.637 -6.400 1.00 96.50 95 HIS A N 1
ATOM 763 C CA . HIS A 1 95 ? 8.630 -12.794 -7.764 1.00 96.50 95 HIS A CA 1
ATOM 764 C C . HIS A 1 95 ? 9.700 -12.459 -8.811 1.00 96.50 95 HIS A C 1
ATOM 766 O O . HIS A 1 95 ? 10.352 -11.422 -8.711 1.00 96.50 95 HIS A O 1
ATOM 772 N N . ASP A 1 96 ? 9.791 -13.242 -9.889 1.00 95.56 96 ASP A N 1
ATOM 773 C CA . ASP A 1 96 ? 10.809 -13.081 -10.945 1.00 95.56 96 ASP A CA 1
ATOM 774 C C . ASP A 1 96 ? 10.806 -11.686 -11.593 1.00 95.56 96 ASP A C 1
ATOM 776 O O . ASP A 1 96 ? 11.861 -11.100 -11.852 1.00 95.56 96 ASP A O 1
ATOM 780 N N . LEU A 1 97 ? 9.613 -11.096 -11.754 1.00 94.88 97 LEU A N 1
ATOM 781 C CA . LEU A 1 97 ? 9.435 -9.713 -12.226 1.00 94.88 97 LEU A CA 1
ATOM 782 C C . LEU A 1 97 ? 10.222 -8.674 -11.409 1.00 94.88 97 LEU A C 1
ATOM 784 O O . LEU A 1 97 ? 10.466 -7.580 -11.905 1.00 94.88 97 LEU A O 1
ATOM 788 N N . ARG A 1 98 ? 10.677 -8.968 -10.187 1.00 94.31 98 ARG A N 1
ATOM 789 C CA . ARG A 1 98 ? 11.556 -8.058 -9.435 1.00 94.31 98 ARG A CA 1
ATOM 790 C C . ARG A 1 98 ? 12.848 -7.709 -10.159 1.00 94.31 98 ARG A C 1
ATOM 792 O O . ARG A 1 98 ? 13.389 -6.634 -9.899 1.00 94.31 98 ARG A O 1
ATOM 799 N N . SER A 1 99 ? 13.340 -8.608 -11.004 1.00 92.81 99 SER A N 1
ATOM 800 C CA . SER A 1 99 ? 14.550 -8.406 -11.803 1.00 92.81 99 SER A CA 1
ATOM 801 C C . SER A 1 99 ? 14.305 -7.574 -13.068 1.00 92.81 99 SER A C 1
ATOM 803 O O . SER A 1 99 ? 15.250 -7.045 -13.651 1.00 92.81 99 SER A O 1
ATOM 805 N N . GLU A 1 100 ? 13.041 -7.395 -13.455 1.00 92.94 100 GLU A N 1
ATOM 806 C CA . GLU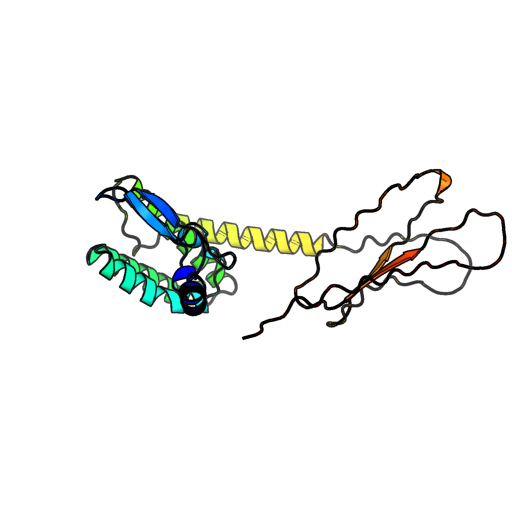 A 1 100 ? 12.653 -6.677 -14.661 1.00 92.94 100 GLU A CA 1
ATOM 807 C C . GLU A 1 100 ? 12.600 -5.162 -14.445 1.00 92.94 100 GLU A C 1
ATOM 809 O O . GLU A 1 100 ? 12.170 -4.659 -13.404 1.00 92.94 100 GLU A O 1
ATOM 814 N N . THR A 1 101 ? 12.956 -4.409 -15.488 1.00 89.75 101 THR A N 1
ATOM 815 C CA . THR A 1 101 ? 13.006 -2.931 -15.457 1.00 89.75 101 THR A CA 1
ATOM 816 C C . THR A 1 101 ? 11.674 -2.272 -15.080 1.00 89.75 101 THR A C 1
ATOM 818 O O . THR A 1 101 ? 11.653 -1.248 -14.400 1.00 89.75 101 THR A O 1
ATOM 821 N N . TRP A 1 102 ? 10.557 -2.865 -15.494 1.00 92.50 102 TRP A N 1
ATOM 822 C CA . TRP A 1 102 ? 9.191 -2.397 -15.240 1.00 92.50 102 TRP A CA 1
ATOM 823 C C . TRP A 1 102 ? 8.455 -3.249 -14.199 1.00 92.50 102 TRP A C 1
ATOM 825 O O . TRP A 1 102 ? 7.334 -2.919 -13.801 1.00 92.50 102 TRP A O 1
ATOM 835 N N . GLY A 1 103 ? 9.067 -4.337 -13.732 1.00 95.31 103 GLY A N 1
ATOM 836 C CA . GLY A 1 103 ? 8.370 -5.323 -12.918 1.00 95.31 103 GLY A CA 1
ATOM 837 C C . GLY A 1 103 ? 8.030 -4.820 -11.518 1.00 95.31 103 GLY A C 1
ATOM 838 O O . GLY A 1 103 ? 6.944 -5.105 -11.026 1.00 95.31 103 GLY A O 1
ATOM 839 N N . THR A 1 104 ? 8.855 -3.954 -10.923 1.00 96.19 104 THR A N 1
ATOM 840 C CA . THR A 1 104 ? 8.514 -3.258 -9.666 1.00 96.19 104 THR A CA 1
ATOM 841 C C . THR A 1 104 ? 7.188 -2.497 -9.774 1.00 96.19 104 THR A C 1
ATOM 843 O O . THR A 1 104 ? 6.331 -2.614 -8.901 1.00 96.19 104 THR A O 1
ATOM 846 N N . GLN A 1 105 ? 6.979 -1.748 -10.861 1.00 96.19 105 GLN A N 1
ATOM 847 C CA . GLN A 1 105 ? 5.752 -0.971 -11.058 1.00 96.19 105 GLN A CA 1
ATOM 848 C C . GLN A 1 105 ? 4.535 -1.884 -11.267 1.00 96.19 105 GLN A C 1
ATOM 850 O O . GLN A 1 105 ? 3.458 -1.611 -10.733 1.00 96.19 105 GLN A O 1
ATOM 855 N N . VAL A 1 106 ? 4.710 -2.992 -11.992 1.00 97.75 106 VAL A N 1
ATOM 856 C CA . VAL A 1 106 ? 3.668 -4.015 -12.170 1.00 97.75 106 VAL A CA 1
ATOM 857 C C . VAL A 1 106 ? 3.284 -4.650 -10.839 1.00 97.75 106 VAL A C 1
ATOM 859 O O . VAL A 1 106 ? 2.097 -4.719 -10.523 1.00 97.75 106 VAL A O 1
ATOM 862 N N . LEU A 1 107 ? 4.266 -5.061 -10.035 1.00 98.00 107 LEU A N 1
ATOM 863 C CA . LEU A 1 107 ? 4.033 -5.695 -8.737 1.00 98.00 107 LEU A CA 1
ATOM 864 C C . LEU A 1 107 ? 3.323 -4.748 -7.764 1.00 98.00 107 LEU A C 1
ATOM 866 O O . LEU A 1 107 ? 2.398 -5.172 -7.074 1.00 98.00 107 LEU A O 1
ATOM 870 N N . LEU A 1 108 ? 3.677 -3.460 -7.751 1.00 97.88 108 LEU A N 1
ATOM 871 C CA . LEU A 1 108 ? 2.997 -2.455 -6.926 1.00 97.88 108 LEU A CA 1
ATOM 872 C C . LEU A 1 108 ? 1.563 -2.176 -7.396 1.00 97.88 108 LEU A C 1
ATOM 874 O O . LEU A 1 108 ? 0.657 -2.034 -6.569 1.00 97.88 108 LEU A O 1
ATOM 878 N N . LEU A 1 109 ? 1.321 -2.140 -8.710 1.00 97.94 109 LEU A N 1
ATOM 879 C CA . LEU A 1 109 ? -0.029 -1.992 -9.257 1.00 97.94 109 LEU A CA 1
ATOM 880 C C . LEU A 1 109 ? -0.898 -3.219 -8.959 1.00 97.94 109 LEU A C 1
ATOM 882 O O . LEU A 1 109 ? -2.051 -3.071 -8.541 1.00 97.94 109 LEU A O 1
ATOM 886 N N . TYR A 1 110 ? -0.348 -4.418 -9.137 1.00 98.19 110 TYR A N 1
ATOM 887 C CA . TYR A 1 110 ? -0.987 -5.673 -8.757 1.00 98.19 110 TYR A CA 1
ATOM 888 C C . TYR A 1 110 ? -1.326 -5.679 -7.261 1.00 98.19 110 TYR A C 1
ATOM 890 O O . TYR A 1 110 ? -2.480 -5.898 -6.886 1.00 98.19 110 TYR A O 1
ATOM 898 N N . HIS A 1 111 ? -0.358 -5.325 -6.415 1.00 97.56 111 HIS A N 1
ATOM 899 C CA . HIS A 1 111 ? -0.536 -5.204 -4.974 1.00 97.56 111 HIS A CA 1
ATOM 900 C C . HIS A 1 111 ? -1.701 -4.277 -4.607 1.00 97.56 111 HIS A C 1
ATOM 902 O O . HIS A 1 111 ? -2.600 -4.669 -3.857 1.00 97.56 111 HIS A O 1
ATOM 908 N N . ALA A 1 112 ? -1.732 -3.078 -5.192 1.00 97.06 112 ALA A N 1
ATOM 909 C CA . ALA A 1 112 ? -2.774 -2.088 -4.948 1.00 97.06 112 ALA A CA 1
ATOM 910 C C . ALA A 1 112 ? -4.174 -2.586 -5.348 1.00 97.06 112 ALA A C 1
ATOM 912 O O . ALA A 1 112 ? -5.169 -2.199 -4.733 1.00 97.06 112 ALA A O 1
ATOM 913 N N . ARG A 1 113 ? -4.274 -3.409 -6.401 1.00 97.00 113 ARG A N 1
ATOM 914 C CA . ARG A 1 113 ? -5.541 -4.003 -6.863 1.00 97.00 113 ARG A CA 1
ATOM 915 C C . ARG A 1 113 ? -6.022 -5.089 -5.915 1.00 97.00 113 ARG A C 1
ATOM 917 O O . ARG A 1 113 ? -7.180 -5.059 -5.503 1.00 97.00 113 ARG A O 1
ATOM 924 N N . ILE A 1 114 ? -5.134 -6.012 -5.551 1.00 96.44 114 ILE A N 1
ATOM 925 C CA . ILE A 1 114 ? -5.464 -7.130 -4.666 1.00 96.44 114 ILE A CA 1
ATOM 926 C C . ILE A 1 114 ? -5.865 -6.630 -3.281 1.00 96.44 114 ILE A C 1
ATOM 928 O O . ILE A 1 114 ? -6.921 -7.027 -2.796 1.00 96.44 114 ILE A O 1
ATOM 932 N N . ARG A 1 115 ? -5.109 -5.704 -2.674 1.00 94.75 115 ARG A N 1
ATOM 933 C CA . ARG A 1 115 ? -5.464 -5.151 -1.354 1.00 94.75 115 ARG A CA 1
ATOM 934 C C . ARG A 1 115 ? -6.823 -4.470 -1.338 1.00 94.75 115 ARG A C 1
ATOM 936 O O . ARG A 1 115 ? -7.591 -4.687 -0.403 1.00 94.75 115 ARG A O 1
ATOM 943 N N . ARG A 1 116 ? -7.130 -3.670 -2.365 1.00 94.31 116 ARG A N 1
ATOM 944 C CA . ARG A 1 116 ? -8.446 -3.031 -2.499 1.00 94.31 116 ARG A CA 1
ATOM 945 C C . ARG A 1 116 ? -9.547 -4.073 -2.646 1.00 94.31 116 ARG A C 1
ATOM 947 O O . ARG A 1 116 ? -10.453 -4.099 -1.825 1.00 94.31 116 ARG A O 1
ATOM 954 N N . SER A 1 117 ? -9.412 -4.995 -3.599 1.00 93.69 117 SER A N 1
ATOM 955 C CA . SER A 1 117 ? -10.419 -6.035 -3.837 1.00 93.69 117 SER A CA 1
ATOM 956 C C . SER A 1 117 ? -10.646 -6.940 -2.626 1.00 93.69 117 SER A C 1
ATOM 958 O O . SER A 1 117 ? -11.774 -7.364 -2.383 1.00 93.69 117 SER A O 1
ATOM 960 N N . TRP A 1 118 ? -9.589 -7.266 -1.885 1.00 92.69 118 TRP A N 1
ATOM 961 C CA . TRP A 1 118 ? -9.682 -8.099 -0.694 1.00 92.69 118 TRP A CA 1
ATOM 962 C C . TRP A 1 118 ? -10.397 -7.370 0.443 1.00 92.69 118 TRP A C 1
ATOM 964 O O . TRP A 1 118 ? -11.316 -7.915 1.049 1.00 92.69 118 TRP A O 1
ATOM 974 N N . HIS A 1 119 ? -10.048 -6.105 0.683 1.00 90.25 119 HIS A N 1
ATOM 975 C CA . HIS A 1 119 ? -10.736 -5.293 1.682 1.00 90.25 119 HIS A CA 1
ATOM 976 C C . HIS A 1 119 ? -12.203 -5.046 1.301 1.00 90.25 119 HIS A C 1
ATOM 978 O O . HIS A 1 119 ? -13.077 -5.084 2.163 1.00 90.25 119 HIS A O 1
ATOM 984 N N . ASP A 1 120 ? -12.500 -4.820 0.022 1.00 91.38 120 ASP A N 1
ATOM 985 C CA . ASP A 1 120 ? -13.874 -4.663 -0.458 1.00 91.38 120 ASP A CA 1
ATOM 986 C C . ASP A 1 120 ? -14.698 -5.940 -0.236 1.00 91.38 120 ASP A C 1
ATOM 988 O O . ASP A 1 120 ? -15.870 -5.852 0.131 1.00 91.38 120 ASP A O 1
ATOM 992 N N . ALA A 1 121 ? -14.091 -7.125 -0.384 1.00 90.50 121 ALA A N 1
ATOM 993 C CA . ALA A 1 121 ? -14.744 -8.398 -0.075 1.00 90.50 121 ALA A CA 1
ATOM 994 C C . ALA A 1 121 ? -15.111 -8.513 1.416 1.00 90.50 121 ALA A C 1
ATOM 996 O O . ALA A 1 121 ? -16.231 -8.921 1.730 1.00 90.50 121 ALA A O 1
ATOM 997 N N . ILE A 1 122 ? -14.222 -8.073 2.317 1.00 87.12 122 ILE A N 1
ATOM 998 C CA . ILE A 1 122 ? -14.501 -8.009 3.761 1.00 87.12 122 ILE A CA 1
ATOM 999 C C . ILE A 1 122 ? -15.641 -7.046 4.064 1.00 87.12 122 ILE A C 1
ATOM 1001 O O . ILE A 1 122 ? -16.608 -7.428 4.723 1.00 87.12 122 ILE A O 1
ATOM 1005 N N . THR A 1 123 ? -15.561 -5.811 3.563 1.00 87.06 123 THR A N 1
ATOM 1006 C CA . THR A 1 123 ? -16.595 -4.793 3.796 1.00 87.06 123 THR A CA 1
ATOM 1007 C C . THR A 1 123 ? -17.958 -5.259 3.285 1.00 87.06 123 THR A C 1
ATOM 1009 O O . THR A 1 123 ? -18.979 -5.039 3.933 1.00 87.06 123 THR A O 1
ATOM 1012 N N . ALA A 1 124 ? -17.982 -5.939 2.137 1.00 89.44 124 ALA A N 1
ATOM 1013 C CA . ALA A 1 124 ? -19.200 -6.469 1.537 1.00 89.44 124 ALA A CA 1
ATOM 1014 C C . ALA A 1 124 ? -19.717 -7.759 2.203 1.00 89.44 124 ALA A C 1
ATOM 1016 O O . ALA A 1 124 ? -20.717 -8.300 1.730 1.00 89.44 124 ALA A O 1
ATOM 1017 N N . LYS A 1 125 ? -19.059 -8.264 3.261 1.00 84.81 125 LYS A N 1
ATOM 1018 C CA . LYS A 1 125 ? -19.364 -9.548 3.924 1.00 84.81 125 LYS A CA 1
ATOM 1019 C C . LYS A 1 125 ? -19.459 -10.720 2.936 1.00 84.81 125 LYS A C 1
ATOM 1021 O O . LYS A 1 125 ? -20.299 -11.605 3.090 1.00 84.81 125 LYS A O 1
ATOM 1026 N N . LYS A 1 126 ? -18.629 -10.693 1.892 1.00 83.31 126 LYS A N 1
ATOM 1027 C CA . LYS A 1 126 ? -18.505 -11.772 0.906 1.00 83.31 126 LYS A CA 1
ATOM 1028 C C . LYS A 1 126 ? -17.433 -12.760 1.345 1.00 83.31 126 LYS A C 1
ATOM 1030 O O . LYS A 1 126 ? -16.622 -12.459 2.219 1.00 83.31 126 LYS A O 1
ATOM 1035 N N . ASP A 1 127 ? -17.395 -13.907 0.676 1.00 81.19 127 ASP A N 1
ATOM 1036 C CA . ASP A 1 127 ? -16.306 -14.859 0.847 1.00 81.19 127 ASP A CA 1
ATOM 1037 C C . ASP A 1 127 ? -14.965 -14.206 0.502 1.00 81.19 127 ASP A C 1
ATOM 1039 O O . ASP A 1 127 ? -14.737 -13.693 -0.599 1.00 81.19 127 ASP A O 1
ATOM 1043 N N . ILE A 1 128 ? -14.083 -14.208 1.495 1.00 85.81 128 ILE A N 1
ATOM 1044 C CA . ILE A 1 128 ? -12.759 -13.612 1.417 1.00 85.81 128 ILE A CA 1
ATOM 1045 C C . ILE A 1 128 ? -11.842 -14.617 0.721 1.00 85.81 128 ILE A C 1
ATOM 1047 O O . ILE A 1 128 ? -11.649 -15.737 1.199 1.00 85.81 128 ILE A O 1
ATOM 1051 N N . PHE A 1 129 ? -11.255 -14.220 -0.405 1.00 90.94 129 PHE A N 1
ATOM 1052 C CA . PHE A 1 129 ? -10.268 -15.048 -1.091 1.00 90.94 129 PHE A CA 1
ATOM 1053 C C . PHE A 1 129 ? -8.902 -14.978 -0.391 1.00 90.94 129 PHE A C 1
ATOM 1055 O O . PHE A 1 129 ? -8.565 -14.003 0.284 1.00 90.94 129 PHE A O 1
ATOM 1062 N N . ASN A 1 130 ? -8.092 -16.024 -0.559 1.00 90.75 130 ASN A N 1
ATOM 1063 C CA . ASN A 1 130 ? -6.751 -16.069 0.013 1.00 90.75 130 ASN A CA 1
ATOM 1064 C C . ASN A 1 130 ? -5.765 -15.262 -0.849 1.00 90.75 130 ASN A C 1
ATOM 1066 O O . ASN A 1 130 ? -5.401 -15.688 -1.941 1.00 90.75 130 ASN A O 1
ATOM 1070 N N . ILE A 1 131 ? -5.307 -14.120 -0.336 1.00 94.31 131 ILE A N 1
ATOM 1071 C CA . ILE A 1 131 ? -4.376 -13.209 -1.030 1.00 94.31 131 ILE A CA 1
ATOM 1072 C C . ILE A 1 131 ? -2.955 -13.745 -1.177 1.00 94.31 131 ILE A C 1
ATOM 1074 O O . ILE A 1 131 ? -2.207 -13.229 -1.999 1.00 94.31 131 ILE A O 1
ATOM 1078 N N . SER A 1 132 ? -2.574 -14.775 -0.417 1.00 93.19 132 SER A N 1
ATOM 1079 C CA . SER A 1 132 ? -1.257 -15.412 -0.570 1.00 93.19 132 SER A CA 1
ATOM 1080 C C . SER A 1 132 ? -1.119 -16.200 -1.877 1.00 93.19 132 SER A C 1
ATOM 1082 O O . SER A 1 132 ? -0.024 -16.637 -2.215 1.00 93.19 132 SER A O 1
ATOM 1084 N N . ILE A 1 133 ? -2.212 -16.375 -2.625 1.00 93.38 133 ILE A N 1
ATOM 1085 C CA . ILE A 1 133 ? -2.226 -17.043 -3.925 1.00 93.38 133 ILE A CA 1
ATOM 1086 C C . ILE A 1 133 ? -2.193 -15.977 -5.026 1.00 93.38 133 ILE A C 1
ATOM 1088 O O . ILE A 1 133 ? -3.063 -15.105 -5.078 1.00 93.38 133 ILE A O 1
ATOM 1092 N N . MET A 1 134 ? -1.205 -16.059 -5.925 1.00 92.69 134 MET A N 1
ATOM 1093 C CA . MET A 1 134 ? -1.094 -15.132 -7.056 1.00 92.69 134 MET A CA 1
ATOM 1094 C C . MET A 1 134 ? -2.279 -15.295 -8.010 1.00 92.69 134 MET A C 1
ATOM 1096 O O . MET A 1 134 ? -2.566 -16.398 -8.475 1.00 92.69 134 MET A O 1
ATOM 1100 N N . SER A 1 135 ? -2.935 -14.192 -8.364 1.00 95.25 135 SER A N 1
ATOM 1101 C CA . SER A 1 135 ? -3.911 -14.177 -9.449 1.00 95.25 135 SER A CA 1
ATOM 1102 C C . SER A 1 135 ? -3.229 -13.776 -10.751 1.00 95.25 135 SER A C 1
ATOM 1104 O O . SER A 1 135 ? -3.054 -12.587 -11.024 1.00 95.25 135 SER A O 1
ATOM 1106 N N . GLU A 1 136 ? -2.917 -14.765 -11.589 1.00 94.94 136 GLU A N 1
ATOM 1107 C CA . GLU A 1 136 ? -2.286 -14.539 -12.897 1.00 94.94 136 GLU A CA 1
ATOM 1108 C C . GLU A 1 136 ? -3.092 -13.561 -13.763 1.00 94.94 136 GLU A C 1
ATOM 1110 O O . GLU A 1 136 ? -2.553 -12.662 -14.396 1.00 94.94 136 GLU A O 1
ATOM 1115 N N . GLN A 1 137 ? -4.424 -13.645 -13.712 1.00 96.50 137 GLN A N 1
ATOM 1116 C CA . GLN A 1 137 ? -5.298 -12.744 -14.468 1.00 96.50 137 GLN A CA 1
ATOM 1117 C C . GLN A 1 137 ? -5.196 -11.280 -14.022 1.00 96.50 137 GLN A C 1
ATOM 1119 O O . GLN A 1 137 ? -5.382 -10.369 -14.832 1.00 96.50 137 GLN A O 1
ATOM 1124 N N . VAL A 1 138 ? -5.007 -11.015 -12.726 1.00 96.69 138 VAL A N 1
ATOM 1125 C CA . VAL A 1 138 ? -4.849 -9.640 -12.221 1.00 96.69 138 VAL A CA 1
ATOM 1126 C C . VAL A 1 138 ? -3.425 -9.153 -12.481 1.00 96.69 138 VAL A C 1
ATOM 1128 O O . VAL A 1 138 ? -3.252 -7.975 -12.804 1.00 96.69 138 VAL A O 1
ATOM 1131 N N . LEU A 1 139 ? -2.435 -10.047 -12.397 1.00 97.38 139 LEU A N 1
ATOM 1132 C CA . LEU A 1 139 ? -1.037 -9.751 -12.697 1.00 97.38 139 LEU A CA 1
ATOM 1133 C C . LEU A 1 139 ? -0.853 -9.393 -14.171 1.00 97.38 139 LEU A C 1
ATOM 1135 O O . LEU A 1 139 ? -0.357 -8.310 -14.459 1.00 97.38 139 LEU A O 1
ATOM 1139 N N . GLN A 1 140 ? -1.365 -10.212 -15.092 1.00 97.19 140 GLN A N 1
ATOM 1140 C CA . GLN A 1 140 ? -1.305 -9.946 -16.529 1.00 97.19 140 GLN A CA 1
ATOM 1141 C C . GLN A 1 140 ? -1.949 -8.602 -16.882 1.00 97.19 140 GLN A C 1
ATOM 1143 O O . GLN A 1 140 ? -1.354 -7.796 -17.589 1.00 97.19 140 GLN A O 1
ATOM 1148 N N . ARG A 1 141 ? -3.122 -8.297 -16.313 1.00 97.69 141 ARG A N 1
ATOM 1149 C CA . ARG A 1 141 ? -3.761 -6.986 -16.508 1.00 97.69 141 ARG A CA 1
ATOM 1150 C C . ARG A 1 141 ? -2.902 -5.839 -15.980 1.00 97.69 141 ARG A C 1
ATOM 1152 O O . ARG A 1 141 ? -2.843 -4.787 -16.603 1.00 97.69 141 ARG A O 1
ATOM 1159 N N . ALA A 1 142 ? -2.256 -6.006 -14.825 1.00 97.31 142 ALA A N 1
ATOM 1160 C CA . ALA A 1 142 ? -1.341 -4.993 -14.301 1.00 97.31 142 ALA A CA 1
ATOM 1161 C C . ALA A 1 142 ? -0.127 -4.804 -15.224 1.00 97.31 142 ALA A C 1
ATOM 1163 O O . ALA A 1 142 ? 0.262 -3.664 -15.478 1.00 97.31 142 ALA A O 1
ATOM 1164 N N . THR A 1 143 ? 0.416 -5.892 -15.771 1.00 96.69 143 THR A N 1
ATOM 1165 C CA . THR A 1 143 ? 1.481 -5.867 -16.779 1.00 96.69 143 THR A CA 1
ATOM 1166 C C . THR A 1 143 ? 1.052 -5.089 -18.015 1.00 96.69 143 THR A C 1
ATOM 1168 O O . THR A 1 143 ? 1.734 -4.141 -18.404 1.00 96.69 143 THR A O 1
ATOM 1171 N N . ASP A 1 144 ? -0.094 -5.433 -18.598 1.00 96.56 144 ASP A N 1
ATOM 1172 C CA . ASP A 1 144 ? -0.606 -4.787 -19.806 1.00 96.56 144 ASP A CA 1
ATOM 1173 C C . ASP A 1 144 ? -0.801 -3.281 -19.592 1.00 96.56 144 ASP A C 1
ATOM 1175 O O . ASP A 1 144 ? -0.377 -2.476 -20.422 1.00 96.56 144 ASP A O 1
ATOM 1179 N N . ASP A 1 145 ? -1.371 -2.882 -18.455 1.00 96.38 145 ASP A N 1
ATOM 1180 C CA . ASP A 1 145 ? -1.617 -1.476 -18.131 1.00 96.38 145 ASP A CA 1
ATOM 1181 C C . ASP A 1 145 ? -0.321 -0.678 -17.956 1.00 96.38 145 ASP A C 1
ATOM 1183 O O . ASP A 1 145 ? -0.193 0.430 -18.490 1.00 96.38 145 ASP A O 1
ATOM 1187 N N . VAL A 1 146 ? 0.670 -1.240 -17.257 1.00 95.50 146 VAL A N 1
ATOM 1188 C CA . VAL A 1 146 ? 1.984 -0.598 -17.106 1.00 95.50 146 VAL A CA 1
ATOM 1189 C C . VAL A 1 146 ? 2.667 -0.479 -18.463 1.00 95.50 146 VAL A C 1
ATOM 1191 O O . VAL A 1 146 ? 3.089 0.615 -18.842 1.00 95.50 146 VAL A O 1
ATOM 1194 N N . MET A 1 147 ? 2.702 -1.552 -19.247 1.00 93.06 147 MET A N 1
ATOM 1195 C CA . MET A 1 147 ? 3.330 -1.538 -20.566 1.00 93.06 147 MET A CA 1
ATOM 1196 C C . MET A 1 147 ? 2.631 -0.573 -21.533 1.00 93.06 147 MET A C 1
ATOM 1198 O O . MET A 1 147 ? 3.294 0.125 -22.305 1.00 93.06 147 MET A O 1
ATOM 1202 N N . ASN A 1 148 ? 1.303 -0.476 -21.482 1.00 93.50 148 ASN A N 1
ATOM 1203 C CA . ASN A 1 148 ? 0.537 0.473 -22.286 1.00 93.50 148 ASN A CA 1
ATOM 1204 C C . ASN A 1 148 ? 0.814 1.920 -21.869 1.00 93.50 148 ASN A C 1
ATOM 1206 O O . ASN A 1 148 ? 1.027 2.764 -22.740 1.00 93.50 148 ASN A O 1
ATOM 1210 N N . SER A 1 149 ? 0.898 2.203 -20.566 1.00 90.50 149 SER A N 1
ATOM 1211 C CA . SER A 1 149 ? 1.272 3.534 -20.068 1.00 90.50 149 SER A CA 1
ATOM 1212 C C . SER A 1 149 ? 2.659 3.960 -20.565 1.00 90.50 149 SER A C 1
ATOM 1214 O O . SER A 1 149 ? 2.806 5.044 -21.126 1.00 90.50 149 SER A O 1
ATOM 1216 N N . MET A 1 150 ? 3.650 3.066 -20.512 1.00 87.06 150 MET A N 1
ATOM 1217 C CA . MET A 1 150 ? 5.004 3.330 -21.014 1.00 87.06 150 MET A CA 1
ATOM 1218 C C . MET A 1 150 ? 5.047 3.565 -22.529 1.00 87.06 150 MET A C 1
ATOM 1220 O O . MET A 1 150 ? 5.778 4.442 -23.007 1.00 87.06 150 MET A O 1
ATOM 1224 N N . ARG A 1 151 ? 4.255 2.812 -23.304 1.00 86.19 151 ARG A N 1
ATOM 1225 C CA . ARG A 1 151 ? 4.117 3.030 -24.753 1.00 86.19 151 ARG A CA 1
ATOM 1226 C C . ARG A 1 151 ? 3.525 4.404 -25.051 1.00 86.19 151 ARG A C 1
ATOM 1228 O O . ARG A 1 151 ? 4.070 5.122 -25.886 1.00 86.19 151 ARG A O 1
ATOM 1235 N N . LEU A 1 152 ? 2.460 4.796 -24.355 1.00 83.19 152 LEU A N 1
ATOM 1236 C CA . LEU A 1 152 ? 1.825 6.107 -24.523 1.00 83.19 152 LEU A CA 1
ATOM 1237 C C . LEU A 1 152 ? 2.751 7.256 -24.104 1.00 83.19 152 LEU A C 1
ATOM 1239 O O . LEU A 1 152 ? 2.836 8.264 -24.808 1.00 83.19 152 LEU A O 1
ATOM 1243 N N . ASP A 1 153 ? 3.517 7.090 -23.028 1.00 81.31 153 ASP A N 1
ATOM 1244 C CA . ASP A 1 153 ? 4.529 8.061 -22.604 1.00 81.31 153 ASP A CA 1
ATOM 1245 C C . ASP A 1 153 ? 5.652 8.205 -23.635 1.00 81.31 153 ASP A C 1
ATOM 1247 O O . ASP A 1 153 ? 6.141 9.306 -23.890 1.00 81.31 153 ASP A O 1
ATOM 1251 N N . SER A 1 154 ? 6.043 7.107 -24.277 1.00 74.00 154 SER A N 1
ATOM 1252 C CA . SER A 1 154 ? 7.043 7.131 -25.347 1.00 74.00 154 SER A CA 1
ATOM 1253 C C . SER A 1 154 ? 6.505 7.820 -26.602 1.00 74.00 154 SER A C 1
ATOM 1255 O O . SER A 1 154 ? 7.203 8.637 -27.202 1.00 74.00 154 SER A O 1
ATOM 1257 N N . VAL A 1 155 ? 5.246 7.557 -26.970 1.00 72.81 155 VAL A N 1
ATOM 1258 C CA . VAL A 1 155 ? 4.579 8.211 -28.106 1.00 72.81 155 VAL A CA 1
ATOM 1259 C C . VAL A 1 155 ? 4.372 9.701 -27.846 1.00 72.81 155 VAL A C 1
ATOM 1261 O O . VAL A 1 155 ? 4.635 10.498 -28.738 1.00 72.81 155 VAL A O 1
ATOM 1264 N N . SER A 1 156 ? 3.962 10.113 -26.645 1.00 67.31 156 SER A N 1
ATOM 1265 C CA . SER A 1 156 ? 3.793 11.537 -26.315 1.00 67.31 156 SER A CA 1
ATOM 1266 C C . SER A 1 156 ? 5.125 12.295 -26.355 1.00 67.31 156 SER A C 1
ATOM 1268 O O . SER A 1 156 ? 5.210 13.370 -26.959 1.00 67.31 156 SER A O 1
ATOM 1270 N N . LYS A 1 157 ? 6.202 11.698 -25.829 1.00 64.38 157 LYS A N 1
ATOM 1271 C CA . LYS A 1 157 ? 7.564 12.247 -25.934 1.00 64.38 157 LYS A CA 1
ATOM 1272 C C . LYS A 1 157 ? 8.041 12.310 -27.389 1.00 64.38 157 LYS A C 1
ATOM 1274 O O . LYS A 1 157 ? 8.593 13.328 -27.792 1.00 64.38 157 LYS A O 1
ATOM 1279 N N . ALA A 1 158 ? 7.768 11.286 -28.201 1.00 57.34 158 ALA A N 1
ATOM 1280 C CA . ALA A 1 158 ? 8.133 11.258 -29.622 1.00 57.34 158 ALA A CA 1
ATOM 1281 C C . ALA A 1 158 ? 7.269 12.183 -30.505 1.00 57.34 158 ALA A C 1
ATOM 1283 O O . ALA A 1 158 ? 7.754 12.708 -31.507 1.00 57.34 158 ALA A O 1
ATOM 1284 N N . SER A 1 159 ? 6.005 12.407 -30.136 1.00 47.75 159 SER A N 1
ATOM 1285 C CA . SER A 1 159 ? 5.075 13.334 -30.796 1.00 47.75 159 SER A CA 1
ATOM 1286 C C . SER A 1 159 ? 5.393 14.791 -30.473 1.00 47.75 159 SER A C 1
ATOM 1288 O O . SER A 1 159 ? 4.957 15.686 -31.196 1.00 47.75 159 SER A O 1
ATOM 1290 N N . THR A 1 160 ? 6.209 15.040 -29.448 1.00 44.12 160 THR A N 1
ATOM 1291 C CA . THR A 1 160 ? 6.841 16.340 -29.212 1.00 44.12 160 THR A CA 1
ATOM 1292 C C . THR A 1 160 ? 8.005 16.538 -30.195 1.00 44.12 160 THR A C 1
ATOM 1294 O O . THR A 1 160 ? 9.133 16.834 -29.809 1.00 44.12 160 THR A O 1
ATOM 1297 N N . ARG A 1 161 ? 7.766 16.353 -31.501 1.00 34.25 161 ARG A N 1
ATOM 1298 C CA . ARG A 1 161 ? 8.692 16.865 -32.516 1.00 34.25 161 ARG A CA 1
ATOM 1299 C C . ARG A 1 161 ? 8.604 18.390 -32.462 1.00 34.25 161 ARG A C 1
ATOM 1301 O O . ARG A 1 161 ? 7.485 18.909 -32.476 1.00 34.25 161 ARG A O 1
ATOM 1308 N N . PRO A 1 162 ? 9.722 19.134 -32.411 1.00 40.28 162 PRO A N 1
ATOM 1309 C CA . PRO A 1 162 ? 9.657 20.571 -32.614 1.00 40.28 162 PRO A CA 1
ATOM 1310 C C . PRO A 1 162 ? 9.044 20.800 -33.995 1.00 40.28 162 PRO A C 1
ATOM 1312 O O . PRO A 1 162 ? 9.597 20.380 -35.011 1.00 40.28 162 PRO A O 1
ATOM 1315 N N . PHE A 1 163 ? 7.861 21.406 -34.031 1.00 35.56 163 PHE A N 1
ATOM 1316 C CA . PHE A 1 163 ? 7.262 21.867 -35.272 1.00 35.56 163 PHE A CA 1
ATOM 1317 C C . PHE A 1 163 ? 8.139 23.020 -35.771 1.00 35.56 163 PHE A C 1
ATOM 1319 O O . PHE A 1 163 ? 8.030 24.152 -35.299 1.00 35.56 163 PHE A O 1
ATOM 1326 N N . VAL A 1 164 ? 9.097 22.709 -36.646 1.00 35.78 164 VAL A N 1
ATOM 1327 C CA . VAL A 1 164 ? 9.963 23.708 -37.274 1.00 35.78 164 VAL A CA 1
ATOM 1328 C C . VAL A 1 164 ? 9.135 24.411 -38.342 1.00 35.78 164 VAL A C 1
ATOM 1330 O O . VAL A 1 164 ? 8.972 23.913 -39.453 1.00 35.78 164 VAL A O 1
ATOM 1333 N N . VAL A 1 165 ? 8.578 25.571 -37.995 1.00 34.34 165 VAL A N 1
ATOM 1334 C CA . VAL A 1 165 ? 8.038 26.497 -38.994 1.00 34.34 165 VAL A CA 1
ATOM 1335 C C . VAL A 1 165 ? 9.226 27.206 -39.629 1.00 34.34 165 VAL A C 1
ATOM 1337 O O . VAL A 1 165 ? 9.814 28.104 -39.029 1.00 34.34 165 VAL A O 1
ATOM 1340 N N . TYR A 1 166 ? 9.600 26.800 -40.838 1.00 30.36 166 TYR A N 1
ATOM 1341 C CA . TYR A 1 166 ? 10.513 27.582 -41.661 1.00 30.36 166 TYR A CA 1
ATOM 1342 C C . TYR A 1 166 ? 9.741 28.788 -42.206 1.00 30.36 166 TYR A C 1
ATOM 1344 O O . TYR A 1 166 ? 8.952 28.646 -43.137 1.00 30.36 166 TYR A O 1
ATOM 1352 N N . SER A 1 167 ? 9.937 29.976 -41.630 1.00 31.73 167 SER A N 1
ATOM 1353 C CA . SER A 1 167 ? 9.565 31.214 -42.319 1.00 31.73 167 SER A CA 1
ATOM 1354 C C . SER A 1 167 ? 10.742 31.643 -43.188 1.00 31.73 167 SER A C 1
ATOM 1356 O O . SER A 1 167 ? 11.753 32.137 -42.687 1.00 31.73 167 SER A O 1
ATOM 1358 N N . THR A 1 168 ? 10.624 31.434 -44.492 1.00 27.86 168 THR A N 1
ATOM 1359 C CA . THR A 1 168 ? 11.515 32.040 -45.476 1.00 27.86 168 THR A CA 1
ATOM 1360 C C . THR A 1 168 ? 11.174 33.521 -45.596 1.00 27.86 168 THR A C 1
ATOM 1362 O O . THR A 1 168 ? 10.196 33.893 -46.237 1.00 27.86 168 THR A O 1
ATOM 1365 N N . THR A 1 169 ? 11.989 34.381 -44.994 1.00 32.97 169 THR A N 1
ATOM 1366 C CA . THR A 1 169 ? 12.101 35.776 -45.433 1.00 32.97 169 THR A CA 1
ATOM 1367 C C . THR A 1 169 ? 13.525 36.016 -45.917 1.00 32.97 169 THR A C 1
ATOM 1369 O O . THR A 1 169 ? 14.462 35.635 -45.209 1.00 32.97 169 THR A O 1
ATOM 1372 N N . PRO A 1 170 ? 13.707 36.604 -47.111 1.00 37.50 170 PRO A N 1
ATOM 1373 C CA . PRO A 1 170 ? 15.021 36.973 -47.600 1.00 37.50 170 PRO A CA 1
ATOM 1374 C C . PRO A 1 170 ? 15.530 38.191 -46.818 1.00 37.50 170 PRO A C 1
ATOM 1376 O O . PRO A 1 170 ? 14.747 38.969 -46.280 1.00 37.50 170 PRO A O 1
ATOM 1379 N N . ASP A 1 171 ? 16.848 38.328 -46.790 1.00 30.91 171 ASP A N 1
ATOM 1380 C CA . ASP A 1 171 ? 17.613 39.465 -46.278 1.00 30.91 171 ASP A CA 1
ATOM 1381 C C . ASP A 1 171 ? 17.941 39.487 -44.780 1.00 30.91 171 ASP A C 1
ATOM 1383 O O . ASP A 1 171 ? 17.442 40.261 -43.972 1.00 30.91 171 ASP A O 1
ATOM 1387 N N . SER A 1 172 ? 19.010 38.735 -44.512 1.00 32.31 172 SER A N 1
ATOM 1388 C CA . SER A 1 172 ? 20.214 39.216 -43.828 1.00 32.31 172 SER A CA 1
ATOM 1389 C C . SER A 1 172 ? 20.187 39.374 -42.295 1.00 32.31 172 SER A C 1
ATOM 1391 O O . SER A 1 172 ? 19.426 40.124 -41.700 1.00 32.31 172 SER A O 1
ATOM 1393 N N . PHE A 1 173 ? 21.171 38.691 -41.698 1.00 33.16 173 PHE A N 1
ATOM 1394 C CA . PHE A 1 173 ? 21.700 38.808 -40.336 1.00 33.16 173 PHE A CA 1
ATOM 1395 C C . PHE A 1 173 ? 20.932 38.144 -39.173 1.00 33.16 173 PHE A C 1
ATOM 1397 O O . PHE A 1 173 ? 20.139 38.741 -38.456 1.00 33.16 173 PHE A O 1
ATOM 1404 N N . LEU A 1 174 ? 21.412 36.916 -38.922 1.00 26.98 174 LEU A N 1
ATOM 1405 C CA . LEU A 1 174 ? 21.485 36.142 -37.676 1.00 26.98 174 LEU A CA 1
ATOM 1406 C C . LEU A 1 174 ? 20.227 35.368 -37.223 1.00 26.98 174 LEU A C 1
ATOM 1408 O O . LEU A 1 174 ? 19.167 35.953 -37.002 1.00 26.98 174 LEU A O 1
ATOM 1412 N N . PRO A 1 175 ? 20.343 34.038 -36.995 1.00 29.30 175 PRO A N 1
ATOM 1413 C CA . PRO A 1 175 ? 19.227 33.232 -36.525 1.00 29.30 175 PRO A CA 1
ATOM 1414 C C . PRO A 1 175 ? 18.930 33.594 -35.070 1.00 29.30 175 PRO A C 1
ATOM 1416 O O . PRO A 1 175 ? 19.742 33.359 -34.173 1.00 29.30 175 PRO A O 1
ATOM 1419 N N . THR A 1 176 ? 17.750 34.152 -34.807 1.00 34.72 176 THR A N 1
ATOM 1420 C CA . THR A 1 176 ? 17.260 34.263 -33.430 1.00 34.72 176 THR A CA 1
ATOM 1421 C C . THR A 1 176 ? 16.727 32.896 -33.015 1.00 34.72 176 THR A C 1
ATOM 1423 O O . THR A 1 176 ? 15.561 32.569 -33.220 1.00 34.72 176 THR A O 1
ATOM 1426 N N . PHE A 1 177 ? 17.612 32.070 -32.463 1.00 35.88 177 PHE A N 1
ATOM 1427 C CA . PHE A 1 177 ? 17.262 30.779 -31.886 1.00 35.88 177 PHE A CA 1
ATOM 1428 C C . PHE A 1 177 ? 16.449 30.970 -30.598 1.00 35.88 177 PHE A C 1
ATOM 1430 O O . PHE A 1 177 ? 16.914 31.592 -29.640 1.00 35.88 177 PHE A O 1
ATOM 1437 N N . LEU A 1 178 ? 15.250 30.394 -30.534 1.00 35.47 178 LEU A N 1
ATOM 1438 C CA . LEU A 1 178 ? 14.556 30.167 -29.267 1.00 35.47 178 LEU A CA 1
ATOM 1439 C C . LEU A 1 178 ? 15.073 28.855 -28.667 1.00 35.47 178 LEU A C 1
ATOM 1441 O O . LEU A 1 178 ? 14.548 27.783 -28.948 1.00 35.47 178 LEU A O 1
ATOM 1445 N N . TYR A 1 179 ? 16.120 28.943 -27.847 1.00 35.75 179 TYR A N 1
ATOM 1446 C CA . TYR A 1 179 ? 16.546 27.836 -26.994 1.00 35.75 179 TYR A CA 1
ATOM 1447 C C . TYR A 1 179 ? 15.763 27.861 -25.679 1.00 35.75 179 TYR A C 1
ATOM 1449 O O . TYR A 1 179 ? 15.785 28.857 -24.954 1.00 35.75 179 TYR A O 1
ATOM 1457 N N . LEU A 1 180 ? 15.127 26.741 -25.331 1.00 34.31 180 LEU A N 1
ATOM 1458 C CA . LEU A 1 180 ? 14.763 26.451 -23.948 1.00 34.31 180 LEU A CA 1
ATOM 1459 C C . LEU A 1 180 ? 16.043 25.962 -23.253 1.00 34.31 180 LEU A C 1
ATOM 1461 O O . LEU A 1 180 ? 16.366 24.776 -23.280 1.00 34.31 180 LEU A O 1
ATOM 1465 N N . ILE A 1 181 ? 16.840 26.886 -22.715 1.00 35.25 181 ILE A N 1
ATOM 1466 C CA . ILE A 1 181 ? 18.037 26.513 -21.956 1.00 35.25 181 ILE A CA 1
ATOM 1467 C C . ILE A 1 181 ? 17.570 25.951 -20.613 1.00 35.25 181 ILE A C 1
ATOM 1469 O O . ILE A 1 181 ? 17.143 26.691 -19.726 1.00 35.25 181 ILE A O 1
ATOM 1473 N N . HIS A 1 182 ? 17.657 24.632 -20.463 1.00 35.16 182 HIS A N 1
ATOM 1474 C CA . HIS A 1 182 ? 17.617 23.984 -19.161 1.00 35.16 182 HIS A CA 1
ATOM 1475 C C . HIS A 1 182 ? 18.913 24.319 -18.418 1.00 35.16 182 HIS A C 1
ATOM 1477 O O . HIS A 1 182 ? 19.950 23.707 -18.655 1.00 35.16 182 HIS A O 1
ATOM 1483 N N . ASN A 1 183 ? 18.855 25.296 -17.515 1.00 33.44 183 ASN A N 1
ATOM 1484 C CA . ASN A 1 183 ? 19.857 25.456 -16.469 1.00 33.44 183 ASN A CA 1
ATOM 1485 C C . ASN A 1 183 ? 19.147 25.423 -15.108 1.00 33.44 183 ASN A C 1
ATOM 1487 O O . ASN A 1 183 ? 18.147 26.112 -14.905 1.00 33.44 183 ASN A O 1
ATOM 1491 N N . LEU A 1 184 ? 19.632 24.569 -14.205 1.00 41.19 184 LEU A N 1
ATOM 1492 C CA . LEU A 1 184 ? 18.951 24.056 -13.003 1.00 41.19 184 LEU A CA 1
ATOM 1493 C C . LEU A 1 184 ? 18.676 25.088 -11.887 1.00 41.19 184 LEU A C 1
ATOM 1495 O O . LEU A 1 184 ? 18.335 24.708 -10.772 1.00 41.19 184 LEU A O 1
ATOM 1499 N N . SER A 1 185 ? 18.770 26.388 -12.165 1.00 37.06 185 SER A N 1
ATOM 1500 C CA . SER A 1 185 ? 18.547 27.451 -11.176 1.00 37.06 185 SER A CA 1
ATOM 1501 C C . SER A 1 185 ? 17.658 28.606 -11.651 1.00 37.06 185 SER A C 1
ATOM 1503 O O . SER A 1 185 ? 17.265 29.433 -10.829 1.00 37.06 185 SER A O 1
ATOM 1505 N N . SER A 1 186 ? 17.292 28.690 -12.938 1.00 37.16 186 SER A N 1
ATOM 1506 C CA . SER A 1 186 ? 16.423 29.766 -13.442 1.00 37.16 186 SER A CA 1
ATOM 1507 C C . SER A 1 186 ? 15.785 29.412 -14.789 1.00 37.16 186 SER A C 1
ATOM 1509 O O . SER A 1 186 ? 16.481 29.001 -15.715 1.00 37.16 186 SER A O 1
ATOM 1511 N N . CYS A 1 187 ? 14.470 29.616 -14.918 1.00 39.31 187 CYS A N 1
ATOM 1512 C CA . CYS A 1 187 ? 13.738 29.449 -16.178 1.00 39.31 187 CYS A CA 1
ATOM 1513 C C . CYS A 1 187 ? 13.365 30.820 -16.768 1.00 39.31 187 CYS A C 1
ATOM 1515 O O . CYS A 1 187 ? 12.644 31.604 -16.141 1.00 39.31 187 CYS A O 1
ATOM 1517 N N . GLU A 1 188 ? 13.821 31.104 -17.991 1.00 42.56 188 GLU A N 1
ATOM 1518 C CA . GLU A 1 188 ? 13.402 32.277 -18.770 1.00 42.56 188 GLU A CA 1
ATOM 1519 C C . GLU A 1 188 ? 12.430 31.837 -19.872 1.00 42.56 188 GLU A C 1
ATOM 1521 O O . GLU A 1 188 ? 12.763 30.993 -20.702 1.00 42.56 188 GLU A O 1
ATOM 1526 N N . MET A 1 189 ? 11.225 32.415 -19.891 1.00 41.44 189 MET A N 1
ATOM 1527 C CA . MET A 1 189 ? 10.226 32.170 -20.935 1.00 41.44 189 MET A CA 1
ATOM 1528 C C . MET A 1 189 ? 9.997 33.463 -21.723 1.00 41.44 189 MET A C 1
ATOM 1530 O O . MET A 1 189 ? 9.652 34.504 -21.152 1.00 41.44 189 MET A O 1
ATOM 1534 N N . ARG A 1 190 ? 10.195 33.398 -23.043 1.00 42.84 190 ARG A N 1
ATOM 1535 C CA . ARG A 1 190 ? 9.931 34.504 -23.971 1.00 42.84 190 ARG A CA 1
ATOM 1536 C C . ARG A 1 190 ? 8.707 34.184 -24.814 1.00 42.84 190 ARG A C 1
ATOM 1538 O O . ARG A 1 190 ? 8.689 33.183 -25.521 1.00 42.84 190 ARG A O 1
ATOM 1545 N N . LEU A 1 191 ? 7.701 35.048 -24.736 1.00 40.78 191 LEU A N 1
ATOM 1546 C CA . LEU A 1 191 ? 6.497 34.979 -25.563 1.00 40.78 191 LEU A CA 1
ATOM 1547 C C . LEU A 1 191 ? 6.555 36.107 -26.596 1.00 40.78 191 LEU A C 1
ATOM 1549 O O . LEU A 1 191 ? 6.647 37.280 -26.225 1.00 40.78 191 LEU A O 1
ATOM 1553 N N . SER A 1 192 ? 6.507 35.742 -27.878 1.00 42.88 192 SER A N 1
ATOM 1554 C CA . SER A 1 192 ? 6.401 36.678 -29.001 1.00 42.88 192 SER A CA 1
ATOM 1555 C C . SER A 1 192 ? 5.080 36.424 -29.722 1.00 42.88 192 SER A C 1
ATOM 1557 O O . SER A 1 192 ? 4.820 35.304 -30.157 1.00 42.88 192 SER A O 1
ATOM 1559 N N . LEU A 1 193 ? 4.215 37.435 -29.795 1.00 44.62 193 LEU A N 1
ATOM 1560 C CA . LEU A 1 193 ? 2.920 37.343 -30.473 1.00 44.62 193 LEU A CA 1
ATOM 1561 C C . LEU A 1 193 ? 3.104 37.681 -31.958 1.00 44.62 193 LEU A C 1
ATOM 1563 O O . LEU A 1 193 ? 3.622 38.744 -32.288 1.00 44.62 193 LEU A O 1
ATOM 1567 N N . ALA A 1 194 ? 2.664 36.788 -32.846 1.00 39.62 194 ALA A N 1
ATOM 1568 C CA . ALA A 1 194 ? 2.905 36.875 -34.290 1.00 39.62 194 ALA A CA 1
ATOM 1569 C C . ALA A 1 194 ? 1.984 37.856 -35.049 1.00 39.62 194 ALA A C 1
ATOM 1571 O O . ALA A 1 194 ? 2.011 37.888 -36.276 1.00 39.62 194 ALA A O 1
ATOM 1572 N N . SER A 1 195 ? 1.153 38.651 -34.365 1.00 41.28 195 SER A N 1
ATOM 1573 C CA . SER A 1 195 ? 0.164 39.510 -35.032 1.00 41.28 195 SER A CA 1
ATOM 1574 C C . SER A 1 195 ? 0.147 40.931 -34.461 1.00 41.28 195 SER A C 1
ATOM 1576 O O . SER A 1 195 ? 0.216 41.098 -33.239 1.00 41.28 195 SER A O 1
ATOM 1578 N N . PRO A 1 196 ? 0.040 41.969 -35.315 1.00 40.94 196 PRO A N 1
ATOM 1579 C CA . PRO A 1 196 ? -0.062 43.349 -34.860 1.00 40.94 196 PRO A CA 1
ATOM 1580 C C . PRO A 1 196 ? -1.357 43.565 -34.062 1.00 40.94 196 PRO A C 1
ATOM 1582 O O . PRO A 1 196 ? -2.443 43.140 -34.455 1.00 40.94 196 PRO A O 1
ATOM 1585 N N . LEU A 1 197 ? -1.225 44.254 -32.926 1.00 44.44 197 LEU A N 1
ATOM 1586 C CA . LEU A 1 197 ? -2.228 44.426 -31.861 1.00 44.44 197 LEU A CA 1
ATOM 1587 C C . LEU A 1 197 ? -3.543 45.127 -32.263 1.00 44.44 197 LEU A C 1
ATOM 1589 O O . LEU A 1 197 ? -4.398 45.331 -31.406 1.00 44.44 197 LEU A O 1
ATOM 1593 N N . HIS A 1 198 ? -3.752 45.485 -33.531 1.00 45.12 198 HIS A N 1
ATOM 1594 C CA . HIS A 1 198 ? -5.003 46.118 -33.957 1.00 45.12 198 HIS A CA 1
ATOM 1595 C C . HIS A 1 198 ? -6.188 45.149 -34.076 1.00 45.12 198 HIS A C 1
ATOM 1597 O O . HIS A 1 198 ? -7.327 45.607 -34.073 1.00 45.12 198 HIS A O 1
ATOM 1603 N N . VAL A 1 199 ? -5.948 43.832 -34.121 1.00 44.41 199 VAL A N 1
ATOM 1604 C CA . VAL A 1 199 ? -7.022 42.824 -34.255 1.00 44.41 199 VAL A CA 1
ATOM 1605 C C . VAL A 1 199 ? -7.377 42.151 -32.920 1.00 44.41 199 VAL A C 1
ATOM 1607 O O . VAL A 1 199 ? -8.461 41.595 -32.774 1.00 44.41 199 VAL A O 1
ATOM 1610 N N . LEU A 1 200 ? -6.520 42.241 -31.896 1.00 43.03 200 LEU A N 1
ATOM 1611 C CA . LEU A 1 200 ? -6.744 41.589 -30.602 1.00 43.03 200 LEU A CA 1
ATOM 1612 C C . LEU A 1 200 ? -6.689 42.603 -29.456 1.00 43.03 200 LEU A C 1
ATOM 1614 O O . LEU A 1 200 ? -5.616 42.981 -28.984 1.00 43.03 200 LEU A O 1
ATOM 1618 N N . ARG A 1 201 ? -7.862 42.985 -28.936 1.00 42.84 201 ARG A N 1
ATOM 1619 C CA . ARG A 1 201 ? -7.979 43.595 -27.603 1.00 42.84 201 ARG A CA 1
ATOM 1620 C C . ARG A 1 201 ? -7.706 42.524 -26.543 1.00 42.84 201 ARG A C 1
ATOM 1622 O O . ARG A 1 201 ? -8.627 41.923 -25.998 1.00 42.84 201 ARG A O 1
ATOM 1629 N N . VAL A 1 202 ? -6.433 42.260 -26.257 1.00 44.28 202 VAL A N 1
ATOM 1630 C CA . VAL A 1 202 ? -6.039 41.361 -25.163 1.00 44.28 202 VAL A CA 1
ATOM 1631 C C . VAL A 1 202 ? -6.238 42.095 -23.837 1.00 44.28 202 VAL A C 1
ATOM 1633 O O . VAL A 1 202 ? -5.398 42.886 -23.423 1.00 44.28 202 VAL A O 1
ATOM 1636 N N . VAL A 1 203 ? -7.371 41.846 -23.177 1.00 38.88 203 VAL A N 1
ATOM 1637 C CA . VAL A 1 203 ? -7.700 42.451 -21.870 1.00 38.88 203 VAL A CA 1
ATOM 1638 C C . VAL A 1 203 ? -7.025 41.693 -20.715 1.00 38.88 203 VAL A C 1
ATOM 1640 O O . VAL A 1 203 ? -6.724 42.275 -19.678 1.00 38.88 203 VAL A O 1
ATOM 1643 N N . SER A 1 204 ? -6.720 40.401 -20.896 1.00 38.53 204 SER A N 1
ATOM 1644 C CA . SER A 1 204 ? -5.883 39.629 -19.969 1.00 38.53 204 SER A CA 1
ATOM 1645 C C . SER A 1 204 ? -5.152 38.499 -20.697 1.00 38.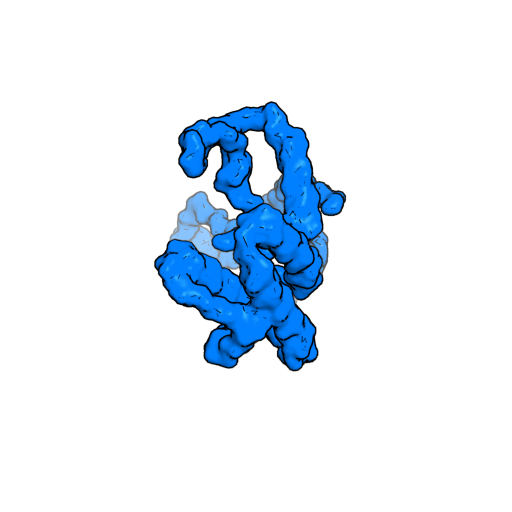53 204 SER A C 1
ATOM 1647 O O . SER A 1 204 ? -5.739 37.836 -21.551 1.00 38.53 204 SER A O 1
ATOM 1649 N N . LEU A 1 205 ? -3.887 38.262 -20.342 1.00 42.47 205 LEU A N 1
ATOM 1650 C CA . LEU A 1 205 ? -3.110 37.106 -20.788 1.00 42.47 205 LEU A CA 1
ATOM 1651 C C . LEU A 1 205 ? -2.846 36.217 -19.571 1.00 42.47 205 LEU A C 1
ATOM 1653 O O . LEU A 1 205 ? -2.133 36.618 -18.651 1.00 42.47 205 LEU A O 1
ATOM 1657 N N . ARG A 1 206 ? -3.429 35.017 -19.547 1.00 40.06 206 ARG A N 1
ATOM 1658 C CA . ARG A 1 206 ? -3.256 34.069 -18.442 1.00 40.06 206 ARG A CA 1
ATOM 1659 C C . ARG A 1 206 ? -2.322 32.949 -18.889 1.00 40.06 206 ARG A C 1
ATOM 1661 O O . ARG A 1 206 ? -2.729 32.055 -19.621 1.00 40.06 206 ARG A O 1
ATOM 1668 N N . VAL A 1 207 ? -1.065 33.011 -18.459 1.00 43.03 207 VAL A N 1
ATOM 1669 C CA . VAL A 1 207 ? -0.063 31.974 -18.744 1.00 43.03 207 VAL A CA 1
ATOM 1670 C C . VAL A 1 207 ? -0.025 31.006 -17.565 1.00 43.03 207 VAL A C 1
ATOM 1672 O O . VAL A 1 207 ? 0.231 31.417 -16.434 1.00 43.03 207 VAL A O 1
ATOM 1675 N N . ARG A 1 208 ? -0.296 29.722 -17.813 1.00 37.34 208 ARG A N 1
ATOM 1676 C CA . ARG A 1 208 ? -0.169 28.663 -16.805 1.00 37.34 208 ARG A CA 1
ATOM 1677 C C . ARG A 1 208 ? 1.169 27.964 -17.016 1.00 37.34 208 ARG A C 1
ATOM 1679 O O . ARG A 1 208 ? 1.345 27.267 -18.007 1.00 37.34 208 ARG A O 1
ATOM 1686 N N . VAL A 1 209 ? 2.110 28.180 -16.102 1.00 45.53 209 VAL A N 1
ATOM 1687 C CA . VAL A 1 209 ? 3.440 27.560 -16.149 1.00 45.53 209 VAL A CA 1
ATOM 1688 C C . VAL A 1 209 ? 3.486 26.435 -15.120 1.00 45.53 209 VAL A C 1
ATOM 1690 O O . VAL A 1 209 ? 3.215 26.670 -13.943 1.00 45.53 209 VAL A O 1
ATOM 1693 N N . MET A 1 210 ? 3.815 25.216 -15.550 1.00 38.75 210 MET A N 1
ATOM 1694 C CA . MET A 1 210 ? 4.133 24.114 -14.640 1.00 38.75 210 MET A CA 1
ATOM 1695 C C . MET A 1 210 ? 5.638 24.131 -14.367 1.00 38.75 210 MET A C 1
ATOM 1697 O O . MET A 1 210 ? 6.425 23.757 -15.232 1.00 38.75 210 MET A O 1
ATOM 1701 N N . CYS A 1 211 ? 6.043 24.608 -13.187 1.00 45.31 211 CYS A N 1
ATOM 1702 C CA . CYS A 1 211 ? 7.446 24.591 -12.767 1.00 45.31 211 CYS A CA 1
ATOM 1703 C C . CYS A 1 211 ? 7.755 23.331 -11.939 1.00 45.31 211 CYS A C 1
ATOM 1705 O O . CYS A 1 211 ? 7.008 23.031 -11.003 1.00 45.31 211 CYS A O 1
ATOM 1707 N N . PRO A 1 212 ? 8.871 22.630 -12.214 1.00 43.62 212 PRO A N 1
ATOM 1708 C CA . PRO A 1 212 ? 9.438 21.648 -11.292 1.00 43.62 212 PRO A CA 1
ATOM 1709 C C . PRO A 1 212 ? 9.776 22.297 -9.941 1.00 43.62 212 PRO A C 1
ATOM 1711 O O . PRO A 1 212 ? 10.052 23.497 -9.879 1.00 43.62 212 PRO A O 1
ATOM 1714 N N . ARG A 1 213 ? 9.809 21.504 -8.859 1.00 45.66 213 ARG A N 1
ATOM 1715 C CA . ARG A 1 213 ? 10.024 21.970 -7.468 1.00 45.66 213 ARG A CA 1
ATOM 1716 C C . ARG A 1 213 ? 11.341 22.740 -7.227 1.00 45.66 213 ARG A C 1
ATOM 1718 O O . ARG A 1 213 ? 11.505 23.318 -6.163 1.00 45.66 213 ARG A O 1
ATOM 1725 N N . CYS A 1 214 ? 12.248 22.781 -8.202 1.00 39.81 214 CYS A N 1
ATOM 1726 C CA . CYS A 1 214 ? 13.607 23.314 -8.075 1.00 39.81 214 CYS A CA 1
ATOM 1727 C C . CYS A 1 214 ? 13.778 24.759 -8.597 1.00 39.81 214 CYS A C 1
ATOM 1729 O O . CYS A 1 214 ? 14.894 25.270 -8.608 1.00 39.81 214 CYS A O 1
ATOM 1731 N N . VAL A 1 215 ? 12.716 25.424 -9.074 1.00 46.22 215 VAL A N 1
ATOM 1732 C CA . VAL A 1 215 ? 12.819 26.756 -9.707 1.00 46.22 215 VAL A CA 1
ATOM 1733 C C . VAL A 1 215 ? 12.557 27.873 -8.692 1.00 46.22 215 VAL A C 1
ATOM 1735 O O . VAL A 1 215 ? 11.433 28.044 -8.225 1.00 46.22 215 VAL A O 1
ATOM 1738 N N . SER A 1 216 ? 13.583 28.670 -8.385 1.00 43.09 216 SER A N 1
ATOM 1739 C CA . SER A 1 216 ? 13.532 29.750 -7.382 1.00 43.09 216 SER A CA 1
ATOM 1740 C C . SER A 1 216 ? 13.122 31.121 -7.942 1.00 43.09 216 SER A C 1
ATOM 1742 O O . SER A 1 216 ? 12.746 32.014 -7.184 1.00 43.09 216 SER A O 1
ATOM 1744 N N . ALA A 1 217 ? 13.144 31.305 -9.267 1.00 42.38 217 ALA A N 1
ATOM 1745 C CA . ALA A 1 217 ? 12.696 32.532 -9.923 1.00 42.38 217 ALA A CA 1
ATOM 1746 C C . ALA A 1 217 ? 12.146 32.260 -11.332 1.00 42.38 217 ALA A C 1
ATOM 1748 O O . ALA A 1 217 ? 12.725 31.491 -12.097 1.00 42.38 217 ALA A O 1
ATOM 174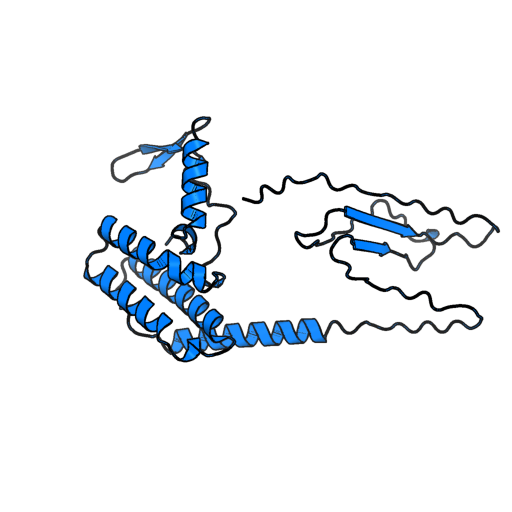9 N N . LEU A 1 218 ? 11.051 32.941 -11.691 1.00 45.75 218 LEU A N 1
ATOM 1750 C CA . LEU A 1 218 ? 10.467 32.913 -13.034 1.00 45.75 218 LEU A CA 1
ATOM 1751 C C . LEU A 1 218 ? 10.554 34.312 -13.653 1.00 45.75 218 LEU A C 1
ATOM 1753 O O . LEU A 1 218 ? 9.979 35.271 -13.133 1.00 45.75 218 LEU A O 1
ATOM 1757 N N . ARG A 1 219 ? 11.260 34.449 -14.780 1.00 46.59 219 ARG A N 1
ATOM 1758 C CA . ARG A 1 219 ? 11.300 35.708 -15.541 1.00 46.59 219 ARG A CA 1
ATOM 1759 C C . ARG A 1 219 ? 10.450 35.588 -16.797 1.00 46.59 219 ARG A C 1
ATOM 1761 O O . ARG A 1 219 ? 10.771 34.814 -17.695 1.00 46.59 219 ARG A O 1
ATOM 1768 N N . LEU A 1 220 ? 9.394 36.399 -16.865 1.00 45.19 220 LEU A N 1
ATOM 1769 C CA . LEU A 1 220 ? 8.528 36.501 -18.034 1.00 45.19 220 LEU A CA 1
ATOM 1770 C C . LEU A 1 220 ? 8.894 37.768 -18.815 1.00 45.19 220 LEU A C 1
ATOM 1772 O O . LEU A 1 220 ? 8.767 38.885 -18.305 1.00 45.19 220 LEU A O 1
ATOM 1776 N N . ARG A 1 221 ? 9.349 37.614 -20.059 1.00 47.53 221 ARG A N 1
ATOM 1777 C CA . ARG A 1 221 ? 9.514 38.746 -20.981 1.00 47.53 221 ARG A CA 1
ATOM 1778 C C . ARG A 1 221 ? 8.493 38.627 -22.099 1.00 47.53 221 ARG A C 1
ATOM 1780 O O . ARG A 1 221 ? 8.480 37.638 -22.829 1.00 47.53 221 ARG A O 1
ATOM 1787 N N . VAL A 1 222 ? 7.661 39.654 -22.226 1.00 46.34 222 VAL A N 1
ATOM 1788 C CA . VAL A 1 222 ? 6.663 39.762 -23.290 1.00 46.34 222 VAL A CA 1
ATOM 1789 C C . VAL A 1 222 ? 7.110 40.871 -24.230 1.00 46.34 222 VAL A C 1
ATOM 1791 O O . VAL A 1 222 ? 7.283 42.015 -23.806 1.00 46.34 222 VAL A O 1
ATOM 1794 N N . ALA A 1 223 ? 7.338 40.521 -25.493 1.00 46.91 223 ALA A N 1
ATOM 1795 C CA . ALA A 1 223 ? 7.664 41.477 -26.542 1.00 46.91 223 ALA A CA 1
ATOM 1796 C C . ALA A 1 223 ? 6.438 41.674 -27.440 1.00 46.91 223 ALA A C 1
ATOM 1798 O O . ALA A 1 223 ? 5.820 40.703 -27.872 1.00 46.91 223 ALA A O 1
ATOM 1799 N N . PHE A 1 224 ? 6.087 42.931 -27.710 1.00 44.09 224 PHE A N 1
ATOM 1800 C CA . PHE A 1 224 ? 4.978 43.281 -28.596 1.00 44.09 224 PHE A CA 1
ATOM 1801 C C . PHE A 1 224 ? 5.518 43.881 -29.901 1.00 44.09 224 PHE A C 1
ATOM 1803 O O . PHE A 1 224 ? 6.382 44.763 -29.832 1.00 44.09 224 PHE A O 1
ATOM 1810 N N . PRO A 1 225 ? 5.019 43.457 -31.076 1.00 41.53 225 PRO A N 1
ATOM 1811 C CA . PRO A 1 225 ? 5.354 44.109 -32.336 1.00 41.53 225 PRO A CA 1
ATOM 1812 C C . PRO A 1 225 ? 4.706 45.503 -32.411 1.00 41.53 225 PRO A C 1
ATOM 1814 O O . PRO A 1 225 ? 3.562 45.698 -31.993 1.00 41.53 225 PRO A O 1
ATOM 1817 N N . ARG A 1 226 ? 5.450 46.490 -32.925 1.00 44.16 226 ARG A N 1
ATOM 1818 C CA . ARG A 1 226 ? 4.962 47.865 -33.133 1.00 44.16 226 ARG A CA 1
ATOM 1819 C C . ARG A 1 226 ? 4.080 47.964 -34.391 1.00 44.16 226 ARG A C 1
ATOM 1821 O O . ARG A 1 226 ? 4.317 47.222 -35.341 1.00 44.16 226 ARG A O 1
ATOM 1828 N N . PRO A 1 227 ? 3.129 48.915 -34.444 1.00 39.72 227 PRO A N 1
ATOM 1829 C CA . PRO A 1 227 ? 2.514 49.324 -35.700 1.00 39.72 227 PRO A CA 1
ATOM 1830 C C . PRO A 1 227 ? 3.547 50.031 -36.592 1.00 39.72 227 PRO A C 1
ATOM 1832 O O . PRO A 1 227 ? 4.409 50.765 -36.110 1.00 39.72 227 PRO A O 1
ATOM 1835 N N . THR A 1 228 ? 3.462 49.790 -37.896 1.00 44.06 228 THR A N 1
ATOM 1836 C CA . THR A 1 228 ? 4.477 50.036 -38.939 1.00 44.06 228 THR A CA 1
ATOM 1837 C C . THR A 1 228 ? 4.742 51.503 -39.315 1.00 44.06 228 THR A C 1
ATOM 1839 O O . THR A 1 228 ? 5.347 51.762 -40.349 1.00 44.06 228 THR A O 1
ATOM 1842 N N . HIS A 1 229 ? 4.379 52.482 -38.485 1.00 45.00 229 HIS A N 1
ATOM 1843 C CA . HIS A 1 229 ? 4.612 53.902 -38.775 1.00 45.00 229 HIS A CA 1
ATOM 1844 C C . HIS A 1 229 ? 5.297 54.611 -37.599 1.00 45.00 229 HIS A C 1
ATOM 1846 O O . HIS A 1 229 ? 4.625 55.229 -36.785 1.00 45.00 229 HIS A O 1
ATOM 1852 N N . HIS A 1 230 ? 6.622 54.451 -37.475 1.00 37.97 230 HIS A N 1
ATOM 1853 C CA . HIS A 1 230 ? 7.610 55.447 -37.000 1.00 37.97 230 HIS A CA 1
ATOM 1854 C C . HIS A 1 230 ? 8.928 54.767 -36.568 1.00 37.97 230 HIS A C 1
ATOM 1856 O O . HIS A 1 230 ? 8.893 53.728 -35.897 1.00 37.97 230 HIS A O 1
ATOM 1862 N N . PRO A 1 231 ? 10.104 55.343 -36.895 1.00 44.28 231 PRO A N 1
ATOM 1863 C CA . PRO A 1 231 ? 11.383 54.769 -36.506 1.00 44.28 231 PRO A CA 1
ATOM 1864 C C . PRO A 1 231 ? 11.758 55.121 -35.055 1.00 44.28 231 PRO A C 1
ATOM 1866 O O . PRO A 1 231 ? 11.383 56.160 -34.522 1.00 44.28 231 PRO A O 1
ATOM 1869 N N . ALA A 1 232 ? 12.566 54.232 -34.470 1.00 45.78 232 ALA A N 1
ATOM 1870 C CA . ALA A 1 232 ? 13.312 54.327 -33.210 1.00 45.78 232 ALA A CA 1
ATOM 1871 C C . ALA A 1 232 ? 12.579 54.038 -31.871 1.00 45.78 232 ALA A C 1
ATOM 1873 O O . ALA A 1 232 ? 11.502 54.550 -31.564 1.00 45.78 232 ALA A O 1
ATOM 1874 N N . SER A 1 233 ? 13.249 53.215 -31.045 1.00 42.53 233 SER A N 1
ATOM 1875 C CA . SER A 1 233 ? 12.988 52.831 -29.638 1.00 42.53 233 SER A CA 1
ATOM 1876 C C . SER A 1 233 ? 12.100 51.599 -29.355 1.00 42.53 233 SER A C 1
ATOM 1878 O O . SER A 1 233 ? 10.908 51.687 -29.080 1.00 42.53 233 SER A O 1
ATOM 1880 N N . THR A 1 234 ? 12.694 50.404 -29.306 1.00 37.78 234 THR A N 1
ATOM 1881 C CA . THR A 1 234 ? 12.041 49.199 -28.761 1.00 37.78 234 THR A CA 1
ATOM 1882 C C . THR A 1 234 ? 11.739 49.383 -27.268 1.00 37.78 234 THR A C 1
ATOM 1884 O O . THR A 1 234 ? 12.647 49.381 -26.440 1.00 37.78 234 THR A O 1
ATOM 1887 N N . ARG A 1 235 ? 10.461 49.509 -26.884 1.00 38.91 23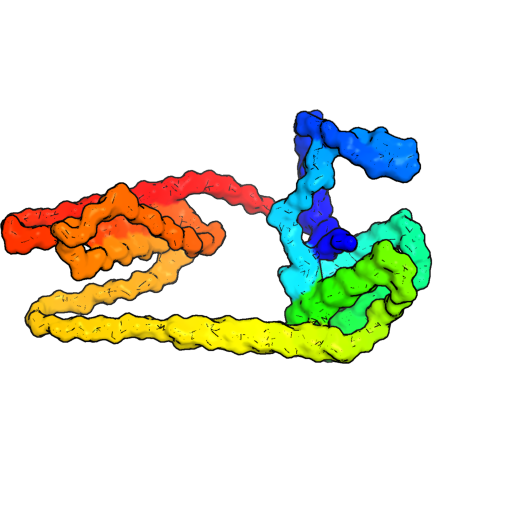5 ARG A N 1
ATOM 1888 C CA . ARG A 1 235 ? 10.060 49.569 -25.467 1.00 38.91 235 ARG A CA 1
ATOM 1889 C C . ARG A 1 235 ? 9.754 48.158 -24.958 1.00 38.91 235 ARG A C 1
ATOM 1891 O O . ARG A 1 235 ? 8.623 47.690 -25.018 1.00 38.91 235 ARG A O 1
ATOM 1898 N N . SER A 1 236 ? 10.781 47.469 -24.465 1.00 42.31 236 SER A N 1
ATOM 1899 C CA . SER A 1 236 ? 10.623 46.216 -23.717 1.00 42.31 236 SER A CA 1
ATOM 1900 C C . SER A 1 236 ? 10.110 46.527 -22.308 1.00 42.31 236 SER A C 1
ATOM 1902 O O . SER A 1 236 ? 10.781 47.228 -21.551 1.00 42.31 236 SER A O 1
ATOM 1904 N N . ARG A 1 237 ? 8.953 45.979 -21.922 1.00 38.97 237 ARG A N 1
ATOM 1905 C CA . ARG A 1 237 ? 8.543 45.910 -20.512 1.00 38.97 237 ARG A CA 1
ATOM 1906 C C . ARG A 1 237 ? 8.883 44.523 -19.978 1.00 38.97 237 ARG A C 1
ATOM 1908 O O . ARG A 1 237 ? 8.207 43.547 -20.284 1.00 38.97 237 ARG A O 1
ATOM 1915 N N . ALA A 1 238 ? 9.946 44.443 -19.185 1.00 40.69 238 ALA A N 1
ATOM 1916 C CA . ALA A 1 238 ? 10.267 43.247 -18.422 1.00 40.69 238 ALA A CA 1
ATOM 1917 C C . ALA A 1 238 ? 9.557 43.324 -17.066 1.00 40.69 238 ALA A C 1
ATOM 1919 O O . ALA A 1 238 ? 9.761 44.279 -16.320 1.00 40.69 238 ALA A O 1
ATOM 1920 N N . ALA A 1 239 ? 8.740 42.323 -16.748 1.00 38.09 239 ALA A N 1
ATOM 1921 C CA . ALA A 1 239 ? 8.204 42.135 -15.409 1.00 38.09 239 ALA A CA 1
ATOM 1922 C C . ALA A 1 239 ? 8.933 40.944 -14.780 1.00 38.09 239 ALA A C 1
ATOM 1924 O O . ALA A 1 239 ? 8.833 39.813 -15.253 1.00 38.09 239 ALA A O 1
ATOM 1925 N N . VAL A 1 240 ? 9.716 41.202 -13.734 1.00 39.34 240 VAL A N 1
ATOM 1926 C CA . VAL A 1 240 ? 10.345 40.140 -12.944 1.00 39.34 240 VAL A CA 1
ATOM 1927 C C . VAL A 1 240 ? 9.409 39.826 -11.789 1.00 39.34 240 VAL A C 1
ATOM 1929 O O . VAL A 1 240 ? 9.306 40.601 -10.842 1.00 39.34 240 VAL A O 1
ATOM 1932 N N . LEU A 1 241 ? 8.717 38.693 -11.873 1.00 37.06 241 LEU A N 1
ATOM 1933 C CA . LEU A 1 241 ? 7.946 38.163 -10.756 1.00 37.06 241 LEU A CA 1
ATOM 1934 C C . LEU A 1 241 ? 8.903 37.374 -9.861 1.00 37.06 241 LEU A C 1
ATOM 1936 O O . LEU A 1 241 ? 9.281 36.246 -10.172 1.00 37.06 241 LEU A O 1
ATOM 1940 N N . LYS A 1 242 ? 9.325 37.986 -8.749 1.00 36.91 242 LYS A N 1
ATOM 1941 C CA . LYS A 1 242 ? 9.952 37.230 -7.663 1.00 36.91 242 LYS A CA 1
ATOM 1942 C C . LYS A 1 242 ? 8.873 36.344 -7.055 1.00 36.91 242 LYS A C 1
ATOM 1944 O O . LYS A 1 242 ? 7.889 36.846 -6.516 1.00 36.91 242 LYS A O 1
ATOM 1949 N N . LEU A 1 243 ? 9.045 35.034 -7.182 1.00 40.59 243 LEU A N 1
ATOM 1950 C CA . LEU A 1 243 ? 8.232 34.091 -6.432 1.00 40.59 243 LEU A CA 1
ATOM 1951 C C . LEU A 1 243 ? 8.589 34.272 -4.948 1.00 40.59 243 LEU A C 1
ATOM 1953 O O . LEU A 1 243 ? 9.776 34.421 -4.640 1.00 40.59 243 LEU A O 1
ATOM 1957 N N . PRO A 1 244 ? 7.607 34.327 -4.032 1.00 35.22 244 PRO A N 1
ATOM 1958 C CA . PRO A 1 244 ? 7.919 34.348 -2.611 1.00 35.22 244 PRO A CA 1
ATOM 1959 C C . PRO A 1 244 ? 8.755 33.103 -2.289 1.00 35.22 244 PRO A C 1
ATOM 1961 O O . PRO A 1 244 ? 8.446 32.033 -2.831 1.00 35.22 244 PRO A O 1
ATOM 1964 N N . PRO A 1 245 ? 9.798 33.206 -1.445 1.00 36.41 245 PRO A N 1
ATOM 1965 C CA . PRO A 1 245 ? 10.477 32.021 -0.956 1.00 36.41 245 PRO A CA 1
ATOM 1966 C C . PRO A 1 245 ? 9.424 31.205 -0.213 1.00 36.41 245 PRO A C 1
ATOM 1968 O O . PRO A 1 245 ? 8.950 31.598 0.850 1.00 36.41 245 PRO A O 1
ATOM 1971 N N . ARG A 1 246 ? 8.983 30.096 -0.804 1.00 39.34 246 ARG A N 1
ATOM 1972 C CA . ARG A 1 246 ? 8.320 29.077 -0.004 1.00 39.34 246 ARG A CA 1
ATOM 1973 C C . ARG A 1 246 ? 9.437 28.459 0.811 1.00 39.34 246 ARG A C 1
ATOM 1975 O O . ARG A 1 246 ? 10.412 28.000 0.219 1.00 39.34 246 ARG A O 1
ATOM 1982 N N . SER A 1 247 ? 9.329 28.556 2.132 1.00 33.25 247 SER A N 1
ATOM 1983 C CA . SER A 1 247 ? 10.236 27.897 3.057 1.00 33.25 247 SER A CA 1
ATOM 1984 C C . SER A 1 247 ? 10.371 26.442 2.624 1.00 33.25 247 SER A C 1
ATOM 1986 O O . SER A 1 247 ? 9.424 25.657 2.668 1.00 33.25 247 SER A O 1
ATOM 1988 N N . CYS A 1 248 ? 11.552 26.110 2.116 1.00 33.22 248 CYS A N 1
ATOM 1989 C CA . CYS A 1 248 ? 12.010 24.744 2.113 1.00 33.22 248 CYS A CA 1
ATOM 1990 C C . CYS A 1 248 ? 12.339 24.436 3.571 1.00 33.22 248 CYS A C 1
ATOM 1992 O O . CYS A 1 248 ? 13.456 24.700 4.005 1.00 33.22 248 CYS A O 1
ATOM 1994 N N . ASP A 1 249 ? 11.382 23.896 4.323 1.00 27.47 249 ASP A N 1
ATOM 1995 C CA . ASP A 1 249 ? 11.762 23.005 5.414 1.00 27.47 249 ASP A CA 1
ATOM 1996 C C . ASP A 1 249 ? 12.225 21.706 4.758 1.00 27.47 249 ASP A C 1
ATOM 1998 O O . ASP A 1 249 ? 11.475 20.754 4.552 1.00 27.47 249 ASP A O 1
ATOM 2002 N N . CYS A 1 250 ? 13.482 21.739 4.322 1.00 31.45 250 CYS A N 1
ATOM 2003 C CA . CYS A 1 250 ? 14.282 20.540 4.206 1.00 31.45 250 CYS A CA 1
ATOM 2004 C C . CYS A 1 250 ? 14.660 20.147 5.638 1.00 31.45 250 CYS A C 1
ATOM 2006 O O . CYS A 1 250 ? 15.594 20.710 6.212 1.00 31.45 250 CYS A O 1
ATOM 2008 N N . ARG A 1 251 ? 13.925 19.196 6.204 1.00 28.80 251 ARG A N 1
ATOM 2009 C CA . ARG A 1 251 ? 14.491 18.207 7.118 1.00 28.80 251 ARG A CA 1
ATOM 2010 C C . ARG A 1 251 ? 14.190 16.827 6.571 1.00 28.80 251 ARG A C 1
ATOM 2012 O O . ARG A 1 251 ? 13.047 16.624 6.108 1.00 28.80 251 ARG A O 1
#

Organism: Grifola frondosa (NCBI:txid5627)

Foldseek 3Di:
DAALLCQFPVVVVVVVVVVVVLPDDDWDWDQDPVGTDTDRPVVVDDDPPDDHQLRDDPVRVVRRLVSVLVVCVVVVVDPQLSVLSVLLVVCLVPPPLVVPPCSSSLSSQLVSVLVVVQVVCVVVVHDRDRNSDDDPVSSVVSVVVSVVVVVVVVVVVVVPDPPDDDDDDDDDDDDPDPDQDDDQEAGEDEDEDPDACPVDPCPDDDDDDDDDPRYQWYWYWYAHDDDPDDDDDRDTDTDTDGDPPPDPPPD

Secondary structure (DSSP, 8-state):
---GGGGSHHHHHHHHHHHHHTTSS-EEEEEETTEEEEEEGGGGS--TTPPPGGG--HHHHHHHHHHHHHHHHHTT--HHHHHHHHHHHHHHHH-GGGGSTTHHHHHHHHHHHHHHHHHHHHHTTPPPP-TTS--HHHHHHHHHHHHHHHHHHHHHHHH-----------S-S----------TT-EEEEEE-SS-TTS---S---------TT---EEEEEE-PPPSS--S----EEEEE----------

Radius of gyration: 27.77 Å; chains: 1; bounding box: 44×72×69 Å

Sequence (251 aa):
MPELWYFTPEAQREAAEFHHAIAEEAFGLSQTEEGLALKPLASFRPSKKVIPDHLLTWEQFTSSKPCLLEEMAAAGWGRRNVEAYSGFYWLLETHDLRSETWGTQVLLLYHARIRRSWHDAITAKKDIFNISIMSEQVLQRATDDVMNSMRLDSVSKASTRPFVVYSTTPDSFLPTFLYLIHNLSSCEMRLSLASPLHVLRVVSLRVRVMCPRCVSALRLRVAFPRPTHHPASTRSRAAVLKLPPRSCDCR

pLDDT: mean 70.28, std 25.29, range [26.98, 98.19]